Protein AF-A0A6P6DT07-F1 (afdb_monomer_lite)

Organism: Octodon degus (NCBI:txid10160)

pLDDT: mean 79.64, std 16.9, range [30.53, 96.94]

Radius of gyration: 22.25 Å; chains: 1; bounding box: 50×33×69 Å

InterPro domains:
  IPR002020 Citrate synthase [PF00285] (103-187)
  IPR002020 Citrate synthase [PR00143] (135-151)
  IPR002020 Citrate synthase [PR00143] (156-170)
  IPR002020 Citrate synthase [PTHR11739] (105-193)
  IPR016142 Citrate synthase-like, large alpha subdomain [G3DSA:1.10.580.10] (37-105)
  IPR016142 Citrate synthase-like, large alpha subdomain [G3DSA:1.10.580.10] (156-187)
  IPR016143 Citrate synthase-like, small alpha subdomain [G3DSA:1.10.230.10] (106-155)
  IPR036969 Citrate synthase superfamily [SSF48256] (32-107)
  IPR036969 Citrate synthase superfamily [SSF48256] (101-194)

Sequence (203 aa):
MALLTAATRLLGAKNSSCFVLAARHASASSTNLKDVLANLIPKEQARIKTFRQQHGKTVVGQITVDMMYGGMRGMKGLVYETSVLDPDEGIRFRGHSIPECQKLLPNDPMFKLVAQLYKIVPNILLEQGKAKNPWPNVDAHSGVLLQYYGMTEMNYYTVLFGVSRALGVLAQLIWSRALGFPLERPKSMSTDGLMKFVDSKSG

Secondary structure (DSSP, 8-state):
-HHHHHHHHHHHTS--PPPP--------SS--HHHHHHHHHHHHHHHHHHHHHHHTT-------HHHHHTTSTT-------SPPPBTTTB--BTTB-HHHHHHHSTT-HHHHHHHHHHHHHHHHHHHH---S--S--THHHHHHHHHHTT---GGGHHHHHHHHHHHHHHHHHHHHHHTTPPP--PPP--HHHHHHHHHHHH-

Foldseek 3Di:
DVPVLVVLQLVLLPVDDDDDDDDDDDDDDDDDPVRVCVVVLVVVLVVVVVCCVVCVPPDPDDDDPCCVVVVVPPPPDDDADDDDADLPQGDADVNHGLVRVCVVVVPDPLSVVLVVCQPPQLVVCVVVVPDPHRGDHPVSPVQVVCVVVPNPPVVCPVVVVVVVVCVRSVVRSVSCVSNVPHNDDDDDDDPVRVVVVVVVVVD

Structure (mmCIF, N/CA/C/O backbone):
data_AF-A0A6P6DT07-F1
#
_entry.id   AF-A0A6P6DT07-F1
#
loop_
_atom_site.group_PDB
_atom_site.id
_atom_site.type_symbol
_atom_site.label_atom_id
_atom_site.label_alt_id
_atom_site.label_comp_id
_atom_site.label_asym_id
_atom_site.label_entity_id
_atom_site.label_seq_id
_atom_site.pdbx_PDB_ins_code
_atom_site.Cartn_x
_atom_site.Cartn_y
_atom_site.Cartn_z
_atom_site.occupancy
_atom_site.B_iso_or_equiv
_atom_site.auth_seq_id
_atom_site.auth_comp_id
_atom_site.auth_asym_id
_atom_site.auth_atom_id
_atom_site.pdbx_PDB_model_num
ATOM 1 N N . MET A 1 1 ? -2.841 3.053 -0.924 1.00 40.22 1 MET A N 1
ATOM 2 C CA . MET A 1 1 ? -1.780 2.357 -0.157 1.00 40.22 1 MET A CA 1
ATOM 3 C C . MET A 1 1 ? -0.382 2.433 -0.785 1.00 40.22 1 MET A C 1
ATOM 5 O O . MET A 1 1 ? 0.542 2.689 -0.034 1.00 40.22 1 MET A O 1
ATOM 9 N N . ALA A 1 2 ? -0.182 2.280 -2.104 1.00 34.97 2 ALA A N 1
ATOM 10 C CA . ALA A 1 2 ? 1.174 2.235 -2.690 1.00 34.97 2 ALA A CA 1
ATOM 11 C C . ALA A 1 2 ? 1.899 3.597 -2.841 1.00 34.97 2 ALA A C 1
ATOM 13 O O . ALA A 1 2 ? 3.115 3.660 -2.690 1.00 34.97 2 ALA A O 1
ATOM 14 N N . LEU A 1 3 ? 1.177 4.694 -3.110 1.00 36.00 3 LEU A N 1
ATOM 15 C CA . LEU A 1 3 ? 1.780 5.988 -3.483 1.00 36.00 3 LEU A CA 1
ATOM 16 C C . LEU A 1 3 ? 2.585 6.663 -2.358 1.00 36.00 3 LEU A C 1
ATOM 18 O O . LEU A 1 3 ? 3.686 7.147 -2.605 1.00 36.00 3 LEU A O 1
ATOM 22 N N . LEU A 1 4 ? 2.076 6.659 -1.120 1.00 38.97 4 LEU A N 1
ATOM 23 C CA . LEU A 1 4 ? 2.763 7.288 0.017 1.00 38.97 4 LEU A CA 1
ATOM 24 C C . LEU A 1 4 ? 4.041 6.519 0.396 1.00 38.97 4 LEU A C 1
ATOM 26 O O . LEU A 1 4 ? 5.063 7.110 0.725 1.00 38.97 4 LEU A O 1
ATOM 30 N N . THR A 1 5 ? 3.995 5.192 0.278 1.00 46.12 5 THR A N 1
ATOM 31 C CA . THR A 1 5 ? 5.112 4.287 0.561 1.00 46.12 5 THR A CA 1
ATOM 32 C C . THR A 1 5 ? 6.199 4.344 -0.516 1.00 46.12 5 THR A C 1
ATOM 34 O O . THR A 1 5 ? 7.386 4.371 -0.188 1.00 46.12 5 THR A O 1
ATOM 37 N N . ALA A 1 6 ? 5.810 4.424 -1.793 1.00 53.06 6 ALA A N 1
ATOM 38 C CA . ALA A 1 6 ? 6.742 4.642 -2.897 1.00 53.06 6 ALA A CA 1
ATOM 39 C C . ALA A 1 6 ? 7.442 6.008 -2.781 1.00 53.06 6 ALA A C 1
ATOM 41 O O . ALA A 1 6 ? 8.653 6.096 -2.974 1.00 53.06 6 ALA A O 1
ATOM 42 N N . ALA A 1 7 ? 6.717 7.060 -2.380 1.00 52.16 7 ALA A N 1
ATOM 43 C CA . ALA A 1 7 ? 7.286 8.395 -2.198 1.00 52.16 7 ALA A CA 1
ATOM 44 C C . ALA A 1 7 ? 8.395 8.428 -1.131 1.00 52.16 7 ALA A C 1
ATOM 46 O O . ALA A 1 7 ? 9.441 9.038 -1.356 1.00 52.16 7 ALA A O 1
ATOM 47 N N . THR A 1 8 ? 8.230 7.734 0.004 1.00 52.00 8 THR A N 1
ATOM 48 C CA . THR A 1 8 ? 9.270 7.711 1.048 1.00 52.00 8 THR A CA 1
ATOM 49 C C . THR A 1 8 ? 10.521 6.944 0.621 1.00 52.00 8 THR A C 1
ATOM 51 O O . THR A 1 8 ? 11.622 7.313 1.024 1.00 52.00 8 THR A O 1
ATOM 54 N N . ARG A 1 9 ? 10.398 5.924 -0.240 1.00 50.41 9 ARG A N 1
ATOM 55 C CA . ARG A 1 9 ? 11.564 5.264 -0.851 1.00 50.41 9 ARG A CA 1
ATOM 56 C C . ARG A 1 9 ? 12.269 6.150 -1.872 1.00 50.41 9 ARG A C 1
ATOM 58 O O . ARG A 1 9 ? 13.495 6.236 -1.838 1.00 50.41 9 ARG A O 1
ATOM 65 N N . LEU A 1 10 ? 11.509 6.847 -2.718 1.00 52.53 10 LEU A N 1
ATOM 66 C CA . LEU A 1 10 ? 12.063 7.795 -3.689 1.00 52.53 10 LEU A CA 1
ATOM 67 C C . LEU A 1 10 ? 12.872 8.903 -2.993 1.00 52.53 10 LEU A C 1
ATOM 69 O O . LEU A 1 10 ? 13.916 9.326 -3.488 1.00 52.53 10 LEU A O 1
ATOM 73 N N . LEU A 1 11 ? 12.399 9.346 -1.823 1.00 51.34 11 LEU A N 1
ATOM 74 C CA . LEU A 1 11 ? 13.068 10.343 -0.986 1.00 51.34 11 LEU A CA 1
ATOM 75 C C . LEU A 1 11 ? 14.240 9.751 -0.183 1.00 51.34 11 LEU A C 1
ATOM 77 O O . LEU A 1 11 ? 15.295 10.373 -0.121 1.00 51.34 11 LEU A O 1
ATOM 81 N N . GLY A 1 12 ? 14.101 8.540 0.369 1.00 49.91 12 GLY A N 1
ATOM 82 C CA . GLY A 1 12 ? 15.142 7.856 1.153 1.00 49.91 12 GLY A CA 1
ATOM 83 C C . GLY A 1 12 ? 16.297 7.260 0.334 1.00 49.91 12 GLY A C 1
ATOM 84 O O . GLY A 1 12 ? 17.299 6.836 0.908 1.00 49.91 12 GLY A O 1
ATOM 85 N N . ALA A 1 13 ? 16.181 7.218 -0.998 1.00 50.22 13 ALA A N 1
ATOM 86 C CA . ALA A 1 13 ? 17.273 6.850 -1.904 1.00 50.22 13 ALA A CA 1
ATOM 87 C C . ALA A 1 13 ? 18.309 7.978 -2.089 1.00 50.22 13 ALA A C 1
ATOM 89 O O . ALA A 1 13 ? 19.407 7.738 -2.592 1.00 50.22 13 ALA A O 1
ATOM 90 N N . LYS A 1 14 ? 17.981 9.203 -1.662 1.00 47.78 14 LYS A N 1
ATOM 91 C CA . LYS A 1 14 ? 18.948 10.282 -1.445 1.00 47.78 14 LYS A CA 1
ATOM 92 C C . LYS A 1 14 ? 19.370 10.192 0.025 1.00 47.78 14 LYS A C 1
ATOM 94 O O . LYS A 1 14 ? 18.502 10.091 0.881 1.00 47.78 14 LYS A O 1
ATOM 99 N N . ASN A 1 15 ? 20.673 10.171 0.324 1.00 49.56 15 ASN A N 1
ATOM 100 C CA . ASN A 1 15 ? 21.227 10.088 1.689 1.00 49.56 15 ASN A CA 1
ATOM 101 C C . ASN A 1 15 ? 20.806 11.297 2.556 1.00 49.56 15 ASN A C 1
ATOM 103 O O . ASN A 1 15 ? 21.605 12.192 2.820 1.00 49.56 15 ASN A O 1
ATOM 107 N N . SER A 1 16 ? 19.551 11.350 2.990 1.00 45.88 16 SER A N 1
ATOM 108 C CA . SER A 1 16 ? 19.023 12.387 3.871 1.00 45.88 16 SER A CA 1
ATOM 109 C C . SER A 1 16 ? 18.857 11.806 5.271 1.00 45.88 16 SER A C 1
ATOM 111 O O . SER A 1 16 ? 18.123 10.841 5.482 1.00 45.88 16 SER A O 1
ATOM 113 N N . SER A 1 17 ? 19.600 12.373 6.219 1.00 45.09 17 SER A N 1
ATOM 114 C CA . SER A 1 17 ? 19.686 11.921 7.605 1.00 45.09 17 SER A CA 1
ATOM 115 C C . SER A 1 17 ? 18.324 11.962 8.306 1.00 45.09 17 SER A C 1
ATOM 117 O O . SER A 1 17 ? 17.673 13.003 8.360 1.00 45.09 17 SER A O 1
ATOM 119 N N . CYS A 1 18 ? 17.910 10.833 8.884 1.00 43.25 18 CYS A N 1
ATOM 120 C CA . CYS A 1 18 ? 16.789 10.771 9.818 1.00 43.25 18 CYS A CA 1
ATOM 121 C C . CYS A 1 18 ? 17.239 11.387 11.150 1.00 43.25 18 CYS A C 1
ATOM 123 O O . CYS A 1 18 ? 18.172 10.8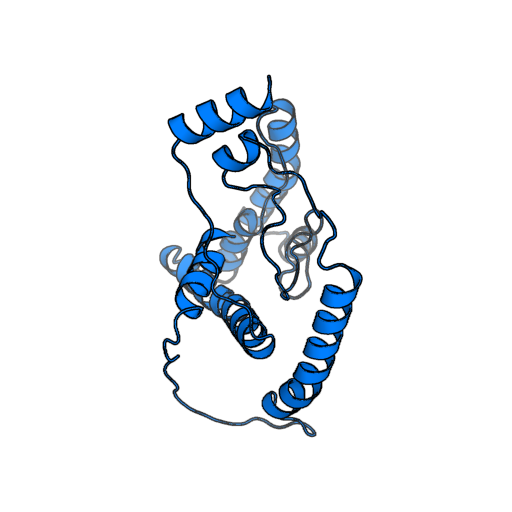79 11.774 1.00 43.25 18 CYS A O 1
ATOM 125 N N . PHE A 1 19 ? 16.608 12.485 11.573 1.00 34.78 19 PHE A N 1
ATOM 126 C CA . PHE A 1 19 ? 16.863 13.104 12.875 1.00 34.78 19 PHE A CA 1
ATOM 127 C C . PHE A 1 19 ? 16.616 12.097 14.011 1.00 34.78 19 PHE A C 1
ATOM 129 O O . PHE A 1 19 ? 15.628 11.362 14.015 1.00 34.78 19 PHE A O 1
ATOM 136 N N . VAL A 1 20 ? 17.556 12.057 14.955 1.00 42.50 20 VAL A N 1
ATOM 137 C CA . VAL A 1 20 ? 17.596 11.184 16.136 1.00 42.50 20 VAL A CA 1
ATOM 138 C C . VAL A 1 20 ? 17.117 11.981 17.347 1.00 42.50 20 VAL A C 1
ATOM 140 O O . VAL A 1 20 ? 17.634 13.074 17.552 1.00 42.50 20 VAL A O 1
ATOM 143 N N . LEU A 1 21 ? 16.237 11.423 18.194 1.00 30.53 21 LEU A N 1
ATOM 144 C CA . LEU A 1 21 ? 16.173 11.799 19.617 1.00 30.53 21 LEU A CA 1
ATOM 145 C C . LEU A 1 21 ? 15.584 10.684 20.534 1.00 30.53 21 LEU A C 1
ATOM 147 O O . LEU A 1 21 ? 14.468 10.234 20.307 1.00 30.53 21 LEU A O 1
ATOM 151 N N . ALA A 1 22 ? 16.3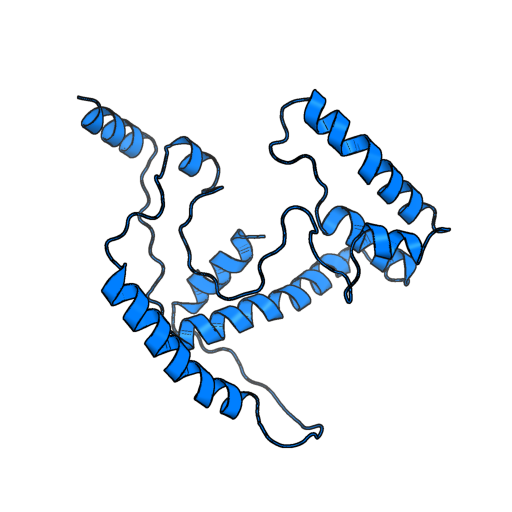91 10.300 21.548 1.00 34.28 22 ALA A N 1
ATOM 152 C CA . ALA A 1 22 ? 16.146 9.814 22.940 1.00 34.28 22 ALA A CA 1
ATOM 153 C C . ALA A 1 22 ? 15.225 8.581 23.242 1.00 34.28 22 ALA A C 1
ATOM 155 O O . ALA A 1 22 ? 14.048 8.600 22.921 1.00 34.28 22 ALA A O 1
ATOM 156 N N . ALA A 1 23 ? 15.734 7.425 23.745 1.00 37.75 23 ALA A N 1
ATOM 157 C CA . ALA A 1 23 ? 15.994 6.968 25.155 1.00 37.75 23 ALA A CA 1
ATOM 158 C C . ALA A 1 23 ? 14.718 6.515 25.939 1.00 37.75 23 ALA A C 1
ATOM 160 O O . ALA A 1 23 ? 13.721 7.203 25.847 1.00 37.75 23 ALA A O 1
ATOM 161 N N . ARG A 1 24 ? 14.604 5.442 26.758 1.00 41.78 24 ARG A N 1
ATOM 162 C CA . ARG A 1 24 ? 15.477 4.384 27.334 1.00 41.78 24 ARG A CA 1
ATOM 163 C C . ARG A 1 24 ? 14.600 3.214 27.903 1.00 41.78 24 ARG A C 1
ATOM 165 O O . ARG A 1 24 ? 13.512 3.473 28.387 1.00 41.78 24 ARG A O 1
ATOM 172 N N . HIS A 1 25 ? 15.143 1.983 27.871 1.00 38.81 25 HIS A N 1
ATOM 173 C CA . HIS A 1 25 ? 14.927 0.727 28.656 1.00 38.81 25 HIS A CA 1
ATOM 174 C C . HIS A 1 25 ? 13.552 0.191 29.143 1.00 38.81 25 HIS A C 1
ATOM 176 O O . HIS A 1 25 ? 12.905 0.791 29.989 1.00 38.81 25 HIS A O 1
ATOM 182 N N . ALA A 1 26 ? 13.288 -1.091 28.814 1.00 38.12 26 ALA A N 1
ATOM 183 C CA . ALA A 1 26 ? 12.714 -2.112 29.712 1.00 38.12 26 ALA A CA 1
ATOM 184 C C . ALA A 1 26 ? 13.195 -3.536 29.310 1.00 38.12 26 ALA A C 1
ATOM 186 O O . ALA A 1 26 ? 13.521 -3.781 28.152 1.00 38.12 26 ALA A O 1
ATOM 187 N N . SER A 1 27 ? 13.311 -4.422 30.301 1.00 42.59 27 SER A N 1
ATOM 188 C CA . SER A 1 27 ? 14.105 -5.665 30.371 1.00 42.59 27 SER A CA 1
ATOM 189 C C . SER A 1 27 ? 13.474 -6.912 29.720 1.00 42.59 27 SER A C 1
ATOM 191 O O . SER A 1 27 ? 12.292 -7.158 29.936 1.00 42.59 27 SER A O 1
ATOM 193 N N . ALA A 1 28 ? 14.276 -7.735 29.020 1.00 40.06 28 ALA A N 1
ATOM 194 C CA . ALA A 1 28 ? 14.172 -9.206 28.954 1.00 40.06 28 ALA A CA 1
ATOM 195 C C . ALA A 1 28 ? 15.434 -9.810 28.283 1.00 40.06 28 ALA A C 1
ATOM 197 O O . ALA A 1 28 ? 16.054 -9.164 27.442 1.00 40.06 28 ALA A O 1
ATOM 198 N N . SER A 1 29 ? 15.808 -11.026 28.704 1.00 52.09 29 SER A N 1
ATOM 199 C CA . SER A 1 29 ? 16.947 -11.873 28.281 1.00 52.09 29 SER A CA 1
ATOM 200 C C . SER A 1 29 ? 17.492 -11.592 26.864 1.00 52.09 29 SER A C 1
ATOM 202 O O . SER A 1 29 ? 16.737 -11.610 25.900 1.00 52.09 29 SER A O 1
ATOM 204 N N . SER A 1 30 ? 18.795 -11.300 26.753 1.00 54.16 30 SER A N 1
ATOM 205 C CA . SER A 1 30 ? 19.501 -10.689 25.604 1.00 54.16 30 SER A CA 1
ATOM 206 C C . SER A 1 30 ? 18.865 -10.836 24.207 1.00 54.16 30 SER A C 1
ATOM 208 O O . SER A 1 30 ? 18.781 -11.931 23.657 1.00 54.16 30 SER A O 1
ATOM 210 N N . THR A 1 31 ? 18.574 -9.709 23.554 1.00 56.00 31 THR A N 1
ATOM 211 C CA . THR A 1 31 ? 19.388 -9.159 22.445 1.00 56.00 31 THR A CA 1
ATOM 212 C C . THR A 1 31 ? 18.811 -7.805 22.033 1.00 56.00 31 THR A C 1
ATOM 214 O O . THR A 1 31 ? 17.611 -7.661 21.806 1.00 56.00 31 THR A O 1
ATOM 217 N N . 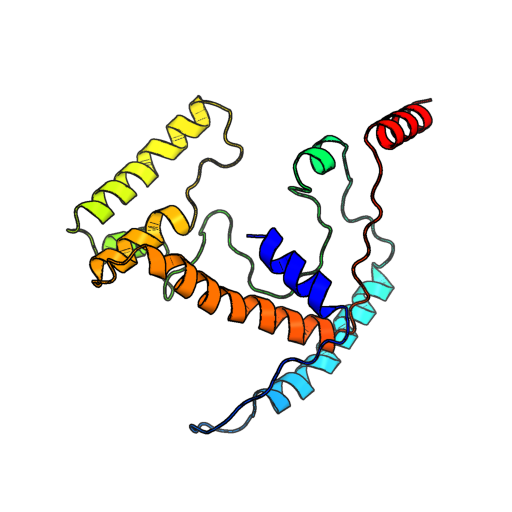ASN A 1 32 ? 19.648 -6.773 21.953 1.00 83.19 32 ASN A N 1
ATOM 218 C CA . ASN A 1 32 ? 19.210 -5.496 21.399 1.00 83.19 32 ASN A CA 1
ATOM 219 C C . ASN A 1 32 ? 18.770 -5.736 19.943 1.00 83.19 32 ASN A C 1
ATOM 221 O O . ASN A 1 32 ? 19.396 -6.522 19.236 1.00 83.19 32 ASN A O 1
ATOM 225 N N . LEU A 1 33 ? 17.729 -5.044 19.466 1.00 82.81 33 LEU A N 1
ATOM 226 C CA . LEU A 1 33 ? 17.303 -5.088 18.060 1.00 82.81 33 LEU A CA 1
ATOM 227 C C . LEU A 1 33 ? 18.486 -4.920 17.089 1.00 82.81 33 LEU A C 1
ATOM 229 O O . LEU A 1 33 ? 18.514 -5.539 16.028 1.00 82.81 33 LEU A O 1
ATOM 233 N N . LYS A 1 34 ? 19.487 -4.119 17.474 1.00 85.31 34 LYS A N 1
ATOM 234 C CA . LYS A 1 34 ? 20.740 -3.965 16.727 1.00 85.31 34 LYS A CA 1
ATOM 235 C C . LYS A 1 34 ? 21.485 -5.286 16.536 1.00 85.31 34 LYS A C 1
ATOM 237 O O . LYS A 1 34 ? 21.902 -5.563 15.419 1.00 85.31 34 LYS A O 1
ATOM 242 N N . ASP A 1 35 ? 21.616 -6.094 17.582 1.00 89.25 35 ASP A N 1
ATOM 243 C CA . ASP A 1 35 ? 22.344 -7.368 17.544 1.00 89.25 35 ASP A CA 1
ATOM 244 C C . ASP A 1 35 ? 21.576 -8.401 16.713 1.00 89.25 35 ASP A C 1
ATOM 246 O O . ASP A 1 35 ? 22.152 -9.117 15.895 1.00 89.25 35 ASP A O 1
ATOM 250 N N . VAL A 1 36 ? 20.247 -8.428 16.862 1.00 89.56 36 VAL A N 1
ATOM 251 C CA . VAL A 1 36 ? 19.367 -9.280 16.050 1.00 89.56 36 VAL A CA 1
ATOM 252 C C . VAL A 1 36 ? 19.521 -8.945 14.567 1.00 89.56 36 VAL A C 1
ATOM 254 O O . VAL A 1 36 ? 19.758 -9.835 13.749 1.00 89.56 36 VAL A O 1
ATOM 257 N N . LEU A 1 37 ? 19.444 -7.660 14.211 1.00 89.31 37 LEU A N 1
ATOM 258 C CA . LEU A 1 37 ? 19.616 -7.213 12.831 1.00 89.31 37 LEU A CA 1
ATOM 259 C C . LEU A 1 37 ? 21.035 -7.483 12.321 1.00 89.31 37 LEU A C 1
ATOM 261 O O . LEU A 1 37 ? 21.180 -7.988 11.212 1.00 89.31 37 LEU A O 1
ATOM 265 N N . ALA A 1 38 ? 22.072 -7.230 13.121 1.00 89.69 38 ALA A N 1
ATOM 266 C CA . ALA A 1 38 ? 23.458 -7.510 12.742 1.00 89.69 38 ALA A CA 1
ATOM 267 C C . ALA A 1 38 ? 23.677 -8.990 12.380 1.00 89.69 38 ALA A C 1
ATOM 269 O O . ALA A 1 38 ? 24.421 -9.288 11.448 1.00 89.69 38 ALA A O 1
ATOM 270 N N . ASN A 1 39 ? 22.976 -9.908 13.051 1.00 92.38 39 ASN A N 1
ATOM 271 C CA . ASN A 1 39 ? 23.034 -11.341 12.759 1.00 92.38 39 ASN A CA 1
ATOM 272 C C . ASN A 1 39 ? 22.200 -11.761 11.535 1.00 92.38 39 ASN A C 1
ATOM 274 O O . ASN A 1 39 ? 22.550 -12.727 10.850 1.00 92.38 39 ASN A O 1
ATOM 278 N N . LEU A 1 40 ? 21.080 -11.083 11.265 1.00 91.56 40 LEU A N 1
ATOM 279 C CA . LEU A 1 40 ? 20.168 -11.422 10.163 1.00 91.56 40 LEU A CA 1
ATOM 280 C C . LEU A 1 40 ? 20.592 -10.810 8.826 1.00 91.56 40 LEU A C 1
ATOM 282 O O . LEU A 1 40 ? 20.477 -11.470 7.793 1.00 91.56 40 LEU A O 1
ATOM 286 N N . ILE A 1 41 ? 21.106 -9.578 8.836 1.00 93.06 41 ILE A N 1
ATOM 287 C CA . ILE A 1 41 ? 21.458 -8.831 7.621 1.00 93.06 41 ILE A CA 1
ATOM 288 C C . ILE A 1 41 ? 22.421 -9.621 6.715 1.00 93.06 41 ILE A C 1
ATOM 290 O O . ILE A 1 41 ? 22.109 -9.748 5.531 1.00 93.06 41 ILE A O 1
ATOM 294 N N . PRO A 1 42 ? 23.529 -10.21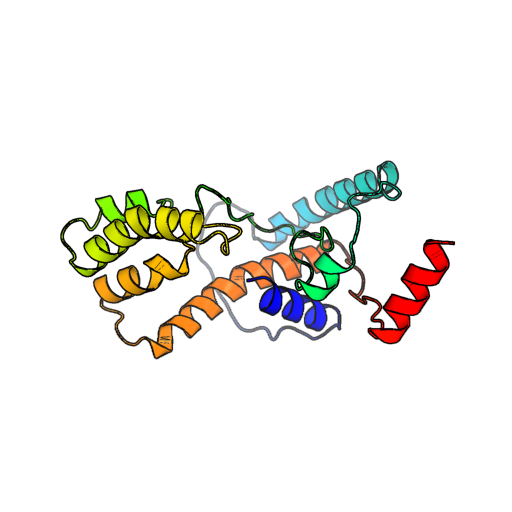6 7.207 1.00 95.00 42 PRO A N 1
ATOM 295 C CA . PRO A 1 42 ? 24.447 -10.965 6.346 1.00 95.00 42 PRO A CA 1
ATOM 296 C C . PRO A 1 42 ? 23.801 -12.204 5.715 1.00 95.00 42 PRO A C 1
ATOM 298 O O . PRO A 1 42 ? 24.052 -12.505 4.547 1.00 95.00 42 PRO A O 1
ATOM 301 N N . LYS A 1 43 ? 22.936 -12.905 6.463 1.00 94.81 43 LYS A N 1
ATOM 302 C CA . LYS A 1 43 ? 22.205 -14.084 5.968 1.00 94.81 43 LYS A CA 1
ATOM 303 C C . LYS A 1 43 ? 21.284 -13.697 4.817 1.00 94.81 43 LYS A C 1
ATOM 305 O O . LYS A 1 43 ? 21.251 -14.364 3.785 1.00 94.81 43 LYS A O 1
ATOM 310 N N . GLU A 1 44 ? 20.588 -12.581 4.983 1.00 93.25 44 GLU A N 1
ATOM 311 C CA . GLU A 1 44 ? 19.629 -12.088 4.007 1.00 93.25 44 GLU A CA 1
ATOM 312 C C . GLU A 1 44 ? 20.312 -11.512 2.758 1.00 93.25 44 GLU A C 1
ATOM 314 O O . GLU A 1 44 ? 19.917 -11.804 1.628 1.00 93.25 44 GLU A O 1
ATOM 319 N N . GLN A 1 45 ? 21.419 -10.786 2.935 1.00 93.69 45 GLN A N 1
ATOM 320 C CA . GLN A 1 45 ? 22.274 -10.353 1.827 1.00 93.69 45 GLN A CA 1
ATOM 321 C C . GLN A 1 45 ? 22.789 -11.544 1.011 1.00 93.69 45 GLN A C 1
ATOM 323 O O . GLN A 1 45 ? 22.764 -11.497 -0.222 1.00 93.69 45 GLN A O 1
ATOM 328 N N . ALA A 1 46 ? 23.234 -12.616 1.675 1.00 95.06 46 ALA A N 1
ATOM 329 C CA . ALA A 1 46 ? 23.677 -13.833 1.003 1.00 95.06 46 ALA A CA 1
ATOM 330 C C . ALA A 1 46 ? 22.527 -14.487 0.223 1.00 95.06 46 ALA A C 1
ATOM 332 O O . ALA A 1 46 ? 22.688 -14.763 -0.966 1.00 95.06 46 ALA A O 1
ATOM 333 N N . ARG A 1 47 ? 21.347 -14.636 0.844 1.00 94.75 47 ARG A N 1
ATOM 334 C CA . ARG A 1 47 ? 20.134 -15.174 0.204 1.00 94.75 47 ARG A CA 1
ATOM 335 C C . ARG A 1 47 ? 19.791 -14.421 -1.082 1.00 94.75 47 ARG A C 1
ATOM 337 O O . ARG A 1 47 ? 19.629 -15.036 -2.137 1.00 94.75 47 ARG A O 1
ATOM 344 N N . ILE A 1 48 ? 19.734 -13.091 -1.017 1.00 93.19 48 ILE A N 1
ATOM 345 C CA . ILE A 1 48 ? 19.394 -12.244 -2.168 1.00 93.19 48 ILE A CA 1
ATOM 346 C C . ILE A 1 48 ? 20.497 -12.275 -3.225 1.00 93.19 48 ILE A C 1
ATOM 348 O O . ILE A 1 48 ? 20.197 -12.309 -4.420 1.00 93.19 48 ILE A O 1
ATOM 352 N N . LYS A 1 49 ? 21.772 -12.297 -2.823 1.00 94.25 49 LYS A N 1
ATOM 353 C CA . LYS A 1 49 ? 22.896 -12.417 -3.759 1.00 94.25 49 LYS A CA 1
ATOM 354 C C . LYS A 1 49 ? 22.812 -13.725 -4.545 1.00 94.25 49 LYS A C 1
ATOM 356 O O . LYS A 1 49 ? 22.886 -13.679 -5.772 1.00 94.25 49 LYS A O 1
ATOM 361 N N . THR A 1 50 ? 22.592 -14.850 -3.869 1.00 96.25 50 THR A N 1
ATOM 362 C CA . THR A 1 50 ? 22.420 -16.163 -4.506 1.00 96.25 50 THR A CA 1
ATOM 363 C C . THR A 1 50 ? 21.205 -16.176 -5.429 1.00 96.25 50 THR A C 1
ATOM 365 O O . THR A 1 50 ? 21.327 -16.562 -6.591 1.00 96.25 50 THR A O 1
ATOM 368 N N . PHE A 1 51 ? 20.060 -15.665 -4.969 1.00 95.62 51 PHE A N 1
ATOM 369 C CA . PHE A 1 51 ? 18.852 -15.583 -5.791 1.00 95.62 51 PHE A CA 1
ATOM 370 C C . PHE A 1 51 ? 19.072 -14.751 -7.063 1.00 95.62 51 PHE A C 1
ATOM 372 O O . PHE A 1 51 ? 18.699 -15.168 -8.159 1.00 95.62 51 PHE A O 1
ATOM 379 N N . ARG A 1 52 ? 19.745 -13.598 -6.956 1.00 94.00 52 ARG A N 1
ATOM 380 C CA . ARG A 1 52 ? 20.079 -12.751 -8.114 1.00 94.00 52 ARG A CA 1
ATOM 381 C C . ARG A 1 52 ? 21.074 -13.415 -9.062 1.00 94.00 52 ARG A C 1
ATOM 383 O O . ARG A 1 52 ? 20.960 -13.215 -10.268 1.00 94.00 52 ARG A O 1
ATOM 390 N N . GLN A 1 53 ? 22.032 -14.182 -8.546 1.00 95.44 53 GLN A N 1
ATOM 391 C CA . GLN A 1 53 ? 22.973 -14.941 -9.375 1.00 95.44 53 GLN A CA 1
ATOM 392 C C . GLN A 1 53 ? 22.262 -16.038 -10.173 1.00 95.44 53 GLN A C 1
ATOM 394 O O . GLN A 1 53 ? 22.540 -16.199 -11.358 1.00 95.44 53 GLN A O 1
ATOM 399 N N . GLN A 1 54 ? 21.320 -16.747 -9.547 1.00 96.94 54 GLN A N 1
ATOM 400 C CA . GLN A 1 54 ? 20.582 -17.846 -10.173 1.00 96.94 54 GLN A CA 1
ATOM 401 C C . GLN A 1 54 ? 19.498 -17.355 -11.141 1.00 96.94 54 GLN A C 1
ATOM 403 O O . GLN A 1 54 ? 19.347 -17.898 -12.232 1.00 96.94 54 GLN A O 1
ATOM 408 N N . HIS A 1 55 ? 18.756 -16.311 -10.764 1.00 96.31 55 HIS A N 1
ATOM 409 C CA . HIS A 1 55 ? 17.515 -15.929 -11.444 1.00 96.31 55 HIS A CA 1
ATOM 410 C C . HIS A 1 55 ? 17.506 -14.505 -12.001 1.00 96.31 55 HIS A C 1
ATOM 412 O O . HIS A 1 55 ? 16.485 -14.086 -12.542 1.00 96.31 55 HIS A O 1
ATOM 418 N N . GLY A 1 56 ? 18.610 -13.755 -11.937 1.00 91.69 56 GLY A N 1
ATOM 419 C CA . GLY A 1 56 ? 18.640 -12.329 -12.296 1.00 91.69 56 GLY A CA 1
ATOM 420 C C . GLY A 1 56 ? 18.254 -11.985 -13.741 1.00 91.69 56 GLY A C 1
ATOM 421 O O . GLY A 1 56 ? 17.946 -10.830 -14.016 1.00 91.69 56 GLY A O 1
ATOM 422 N N . LYS A 1 57 ? 18.248 -12.962 -14.657 1.00 94.56 57 LYS A N 1
ATOM 423 C CA . LYS A 1 57 ? 17.802 -12.798 -16.056 1.00 94.56 57 LYS A CA 1
ATOM 424 C C . LYS A 1 57 ? 16.363 -13.278 -16.306 1.00 94.56 57 LYS A C 1
ATOM 426 O O . LYS A 1 57 ? 15.891 -13.210 -17.436 1.00 94.56 57 LYS A O 1
ATOM 431 N N . THR A 1 58 ? 15.677 -13.785 -15.284 1.00 95.44 58 THR A N 1
ATOM 432 C CA . THR A 1 58 ? 14.327 -14.351 -15.415 1.00 95.44 58 THR A CA 1
ATOM 433 C C . THR A 1 58 ? 13.302 -13.239 -15.617 1.00 95.44 58 THR A C 1
ATOM 435 O O . THR A 1 58 ? 13.251 -12.284 -14.843 1.00 95.44 58 THR A O 1
ATOM 438 N N . VAL A 1 59 ? 12.450 -13.376 -16.632 1.00 93.38 59 VAL A N 1
ATOM 439 C CA . VAL A 1 59 ? 11.332 -12.454 -16.873 1.00 93.38 59 VAL A CA 1
ATOM 440 C C . VAL A 1 59 ? 10.194 -12.784 -15.905 1.00 93.38 59 VAL A C 1
ATOM 442 O O . VAL A 1 59 ? 9.668 -13.891 -15.919 1.00 93.38 59 VAL A O 1
ATOM 445 N N . VAL A 1 60 ? 9.811 -11.823 -15.058 1.00 90.19 60 VAL A N 1
ATOM 446 C CA . VAL A 1 60 ? 8.812 -12.018 -13.981 1.00 90.19 60 VAL A CA 1
ATOM 447 C C . VAL A 1 60 ? 7.409 -11.485 -14.309 1.00 90.19 60 VAL A C 1
ATOM 449 O O . VAL A 1 60 ? 6.480 -11.662 -13.516 1.00 90.19 60 VAL A O 1
ATOM 452 N N . GLY A 1 61 ? 7.237 -10.835 -15.462 1.00 88.44 61 GLY A N 1
ATOM 453 C CA . GLY A 1 61 ? 5.952 -10.315 -15.927 1.00 88.44 61 GLY A CA 1
ATOM 454 C C . GLY A 1 61 ? 6.061 -9.535 -17.237 1.00 88.44 61 GLY A C 1
ATOM 455 O O . GLY A 1 61 ? 7.152 -9.140 -17.645 1.00 88.44 61 GLY A O 1
ATOM 456 N N . GLN A 1 62 ? 4.918 -9.317 -17.884 1.00 89.38 62 GLN A N 1
ATOM 457 C CA . GLN A 1 62 ? 4.780 -8.456 -19.062 1.00 89.38 62 GLN A CA 1
ATOM 458 C C . GLN A 1 62 ? 4.127 -7.128 -18.662 1.00 89.38 62 GLN A C 1
ATOM 460 O O . GLN A 1 62 ? 3.323 -7.087 -17.731 1.00 89.38 62 GLN A O 1
ATOM 465 N N . ILE A 1 63 ? 4.478 -6.046 -19.360 1.00 90.25 63 ILE A N 1
ATOM 466 C CA . ILE A 1 63 ? 3.916 -4.708 -19.143 1.00 90.25 63 ILE A CA 1
ATOM 467 C C . ILE A 1 63 ? 3.081 -4.339 -20.367 1.00 90.25 63 ILE A C 1
ATOM 469 O O . ILE A 1 63 ? 3.611 -4.304 -21.477 1.00 90.25 63 ILE A O 1
ATOM 473 N N . THR A 1 64 ? 1.794 -4.056 -20.165 1.00 91.56 64 THR A N 1
ATOM 474 C CA . THR A 1 64 ? 0.880 -3.601 -21.224 1.00 91.56 64 THR A CA 1
ATOM 475 C C . THR A 1 64 ? 0.619 -2.096 -21.129 1.00 91.56 64 THR A C 1
ATOM 477 O O . THR A 1 64 ? 0.808 -1.483 -20.075 1.00 91.56 64 THR A O 1
ATOM 480 N N . VAL A 1 65 ? 0.142 -1.495 -22.225 1.00 91.06 65 VAL A N 1
ATOM 481 C CA . VAL A 1 65 ? -0.253 -0.074 -22.271 1.00 91.06 65 VAL A CA 1
ATOM 482 C C . VAL A 1 65 ? -1.365 0.229 -21.258 1.00 91.06 65 VAL A C 1
ATOM 484 O O . VAL A 1 65 ? -1.295 1.231 -20.548 1.00 91.06 65 VAL A O 1
ATOM 487 N N . ASP A 1 66 ? -2.339 -0.676 -21.109 1.00 91.38 66 ASP A N 1
ATOM 488 C CA . ASP A 1 66 ? -3.423 -0.534 -20.126 1.00 91.38 66 ASP A CA 1
ATOM 489 C C . ASP A 1 66 ? -2.897 -0.509 -18.684 1.00 91.38 66 ASP A C 1
ATOM 491 O O . ASP A 1 66 ? -3.339 0.300 -17.874 1.00 91.38 66 ASP A O 1
ATOM 495 N N . MET A 1 67 ? -1.875 -1.312 -18.357 1.00 89.75 67 MET A N 1
ATOM 496 C CA . MET A 1 67 ? -1.251 -1.264 -17.029 1.00 89.75 67 MET A CA 1
ATOM 497 C C . MET A 1 67 ? -0.568 0.082 -16.760 1.00 89.75 67 MET A C 1
ATOM 499 O O . MET A 1 67 ? -0.577 0.545 -15.619 1.00 89.75 67 MET A O 1
ATOM 503 N N . MET A 1 68 ? 0.011 0.724 -17.780 1.00 89.19 68 MET A N 1
ATOM 504 C CA . MET A 1 68 ? 0.650 2.037 -17.635 1.00 89.19 68 MET A CA 1
ATOM 505 C C . MET A 1 68 ? -0.385 3.132 -17.351 1.00 89.19 68 MET A C 1
ATOM 507 O O . MET A 1 68 ? -0.225 3.877 -16.383 1.00 89.19 68 MET A O 1
ATOM 511 N N . TYR A 1 69 ? -1.474 3.187 -18.125 1.00 91.38 69 TYR A N 1
ATOM 512 C CA . TYR A 1 69 ? -2.563 4.148 -17.896 1.00 91.38 69 TYR A CA 1
ATOM 513 C C . TYR A 1 69 ? -3.418 3.811 -16.663 1.00 91.38 69 TYR A C 1
ATOM 515 O O . TYR A 1 69 ? -3.939 4.708 -16.005 1.00 91.38 69 TYR A O 1
ATOM 523 N N . GLY A 1 70 ? -3.490 2.537 -16.278 1.00 87.44 70 GLY A N 1
ATOM 524 C CA . GLY A 1 70 ? -4.170 2.045 -15.079 1.00 87.44 70 GLY A CA 1
ATOM 525 C C . GLY A 1 70 ? -3.403 2.265 -13.769 1.00 87.44 70 GLY A C 1
ATOM 526 O O . GLY A 1 70 ? -3.769 1.680 -12.745 1.00 87.44 70 GLY A O 1
ATOM 527 N N . GLY A 1 71 ? -2.329 3.064 -13.782 1.00 85.44 71 GLY A N 1
ATOM 528 C CA . GLY A 1 71 ? -1.547 3.404 -12.590 1.00 85.44 71 GLY A CA 1
ATOM 529 C C . GLY A 1 71 ? -0.637 2.277 -12.099 1.00 85.44 71 GLY A C 1
ATOM 530 O O . GLY A 1 71 ? -0.465 2.112 -10.892 1.00 85.44 71 GLY A O 1
ATOM 531 N N . MET A 1 72 ? -0.079 1.479 -13.017 1.00 87.88 72 MET A N 1
ATOM 532 C CA . MET A 1 72 ? 0.819 0.345 -12.736 1.00 87.88 72 MET A CA 1
ATOM 533 C C . MET A 1 72 ? 0.177 -0.762 -11.882 1.00 87.88 72 MET A C 1
ATOM 535 O O . MET A 1 72 ? 0.862 -1.551 -11.228 1.00 87.88 72 MET A O 1
ATOM 539 N N . ARG A 1 73 ? -1.157 -0.855 -11.877 1.00 79.00 73 ARG A N 1
ATOM 540 C CA . ARG A 1 73 ? -1.881 -1.898 -11.140 1.00 79.00 73 ARG A CA 1
ATOM 541 C C . ARG A 1 73 ? -1.537 -3.283 -11.694 1.00 79.00 73 ARG A C 1
ATOM 543 O O . ARG A 1 73 ? -1.603 -3.504 -12.896 1.00 79.00 73 ARG A O 1
ATOM 550 N N . GLY A 1 74 ? -1.185 -4.216 -10.808 1.00 77.31 74 GLY A N 1
ATOM 551 C CA . GLY A 1 74 ? -0.798 -5.585 -11.179 1.00 77.31 74 GLY A CA 1
ATOM 552 C C . GLY A 1 74 ? 0.633 -5.728 -11.717 1.00 77.31 74 GLY A C 1
ATOM 553 O O . GLY A 1 74 ? 1.102 -6.851 -11.895 1.00 77.31 74 GLY A O 1
ATOM 554 N N . MET A 1 75 ? 1.360 -4.623 -11.921 1.00 87.00 75 MET A N 1
ATOM 555 C CA . MET A 1 75 ? 2.762 -4.649 -12.336 1.00 87.00 75 MET A CA 1
ATOM 556 C C . MET A 1 75 ? 3.663 -5.067 -11.167 1.00 87.00 75 MET A C 1
ATOM 558 O O . MET A 1 75 ? 3.744 -4.382 -10.146 1.00 87.00 75 MET A O 1
ATOM 562 N N . LYS A 1 76 ? 4.418 -6.157 -11.340 1.00 85.69 76 LYS A N 1
ATOM 563 C CA . LYS A 1 76 ? 5.498 -6.546 -10.420 1.00 85.69 76 LYS A CA 1
ATOM 564 C C . LYS A 1 76 ? 6.739 -5.692 -10.699 1.00 85.69 76 LYS A C 1
ATOM 566 O O . LYS A 1 76 ? 7.595 -6.084 -11.484 1.00 85.69 76 LYS A O 1
ATOM 571 N N . GLY A 1 77 ? 6.793 -4.500 -10.103 1.00 83.38 77 GLY A N 1
ATOM 572 C CA . GLY A 1 77 ? 7.859 -3.517 -10.357 1.00 83.38 77 GLY A CA 1
ATOM 573 C C . GLY A 1 77 ? 8.806 -3.242 -9.185 1.00 83.38 77 GLY A C 1
ATOM 574 O O . GLY A 1 77 ? 9.855 -2.639 -9.390 1.00 83.38 77 GLY A O 1
ATOM 575 N N . LEU A 1 78 ? 8.455 -3.658 -7.963 1.00 83.00 78 LEU A N 1
ATOM 576 C CA . LEU A 1 78 ? 9.190 -3.320 -6.740 1.00 83.00 78 LEU A CA 1
ATOM 577 C C . LEU A 1 78 ? 9.291 -4.528 -5.805 1.00 83.00 78 LEU A C 1
ATOM 579 O O . LEU A 1 78 ? 8.323 -5.263 -5.626 1.00 83.00 78 LEU A O 1
ATOM 583 N N . VAL A 1 79 ? 10.458 -4.696 -5.180 1.00 85.06 79 VAL A N 1
ATOM 584 C CA . VAL A 1 79 ? 10.689 -5.692 -4.122 1.00 85.06 79 VAL A CA 1
ATOM 585 C C . VAL A 1 79 ? 10.342 -5.077 -2.769 1.00 85.06 7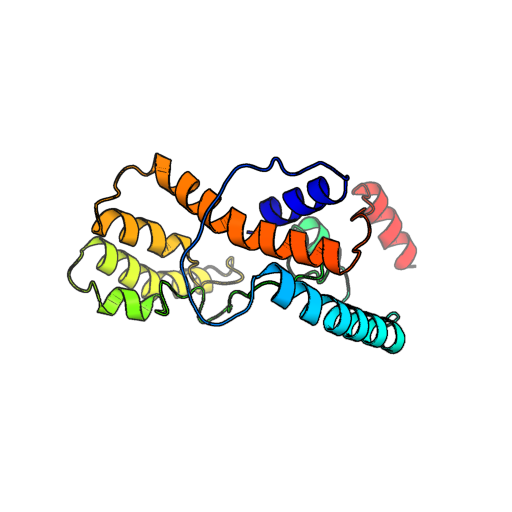9 VAL A C 1
ATOM 587 O O . VAL A 1 79 ? 10.797 -3.967 -2.463 1.00 85.06 79 VAL A O 1
ATOM 590 N N . TYR A 1 80 ? 9.554 -5.791 -1.966 1.00 78.44 80 TYR A N 1
ATOM 591 C CA . TYR A 1 80 ? 9.061 -5.340 -0.668 1.00 78.44 80 TYR A CA 1
ATOM 592 C C . TYR A 1 80 ? 9.135 -6.486 0.348 1.00 78.44 80 TYR A C 1
ATOM 594 O O . TYR A 1 80 ? 8.662 -7.580 0.064 1.00 78.44 80 TYR A O 1
ATOM 602 N N . GLU A 1 81 ? 9.730 -6.219 1.510 1.00 77.19 81 GLU A N 1
ATOM 603 C CA . GLU A 1 81 ? 10.038 -7.219 2.551 1.00 77.19 81 GLU A CA 1
ATOM 604 C C . GLU A 1 81 ? 9.097 -7.100 3.765 1.00 77.19 81 GLU A C 1
ATOM 606 O O . GLU A 1 81 ? 9.352 -7.663 4.827 1.00 77.19 81 GLU A O 1
ATOM 611 N N . THR A 1 82 ? 8.023 -6.310 3.661 1.00 72.75 82 THR A N 1
ATOM 612 C CA . THR A 1 82 ? 7.043 -6.183 4.749 1.00 72.75 82 THR A CA 1
ATOM 613 C C . THR A 1 82 ? 5.925 -7.207 4.626 1.00 72.75 82 THR A C 1
ATOM 615 O O . THR A 1 82 ? 5.779 -7.881 3.610 1.00 72.75 82 THR A O 1
ATOM 618 N N . SER A 1 83 ? 5.071 -7.254 5.650 1.00 67.25 83 SER A N 1
ATOM 619 C CA . SER A 1 83 ? 3.839 -8.033 5.621 1.00 67.25 83 SER A CA 1
ATOM 620 C C . SER A 1 83 ? 3.006 -7.740 4.371 1.00 67.25 83 SER A C 1
ATOM 622 O O . SER A 1 83 ? 2.825 -6.586 3.966 1.00 67.25 83 SER A O 1
ATOM 624 N N . VAL A 1 84 ? 2.508 -8.819 3.773 1.00 64.94 84 VAL A N 1
ATOM 625 C CA . VAL A 1 84 ? 1.521 -8.793 2.697 1.00 64.94 84 VAL A CA 1
ATOM 626 C C . VAL A 1 84 ? 0.143 -8.680 3.338 1.00 64.94 84 VAL A C 1
ATOM 628 O O . VAL A 1 84 ? -0.130 -9.310 4.358 1.00 64.94 84 VAL A O 1
ATOM 631 N N . LEU A 1 85 ? -0.708 -7.838 2.759 1.00 64.44 85 LEU A N 1
ATOM 632 C CA . LEU A 1 85 ? -2.122 -7.810 3.098 1.00 64.44 85 LEU A CA 1
ATOM 633 C C . LEU A 1 85 ? -2.808 -8.926 2.313 1.00 64.44 85 LEU A C 1
ATOM 635 O O . LEU A 1 85 ? -2.741 -8.911 1.082 1.00 64.44 85 LEU A O 1
ATOM 639 N N . ASP A 1 86 ? -3.430 -9.872 3.012 1.00 68.06 86 ASP A N 1
ATOM 640 C CA . ASP A 1 86 ? -4.169 -10.948 2.360 1.00 68.06 86 ASP A CA 1
ATOM 641 C C . ASP A 1 86 ? -5.381 -10.367 1.599 1.00 68.06 86 ASP A C 1
ATOM 643 O O . ASP A 1 86 ? -6.104 -9.540 2.167 1.00 68.06 86 ASP A O 1
ATOM 647 N N . PRO A 1 87 ? -5.589 -10.716 0.316 1.00 60.78 87 PRO A N 1
ATOM 648 C CA . PRO A 1 87 ? -6.707 -10.195 -0.469 1.00 60.78 87 PRO A CA 1
ATOM 649 C C . PRO A 1 87 ? -8.092 -10.606 0.046 1.00 60.78 87 PRO A C 1
ATOM 651 O O . PRO A 1 87 ? -9.037 -9.841 -0.156 1.00 60.78 87 PRO A O 1
ATOM 654 N N . ASP A 1 88 ? -8.200 -11.772 0.687 1.00 60.88 88 ASP A N 1
ATOM 655 C CA . ASP A 1 88 ? -9.462 -12.398 1.088 1.00 60.88 88 ASP A CA 1
ATOM 656 C C . ASP A 1 88 ? -9.720 -12.218 2.593 1.00 60.88 88 ASP A C 1
ATOM 658 O O . ASP A 1 88 ? -10.819 -11.844 3.009 1.00 60.88 88 ASP A O 1
ATOM 662 N N . GLU A 1 89 ? -8.695 -12.415 3.426 1.00 59.81 89 GLU A N 1
ATOM 663 C CA . GLU A 1 89 ? -8.784 -12.241 4.882 1.00 59.81 89 GLU A CA 1
ATOM 664 C C . GLU A 1 89 ? -8.570 -10.786 5.332 1.00 59.81 89 GLU A C 1
ATOM 666 O O . GLU A 1 89 ? -8.971 -10.398 6.436 1.00 59.81 89 GLU A O 1
ATOM 671 N N . GLY A 1 90 ? -7.953 -9.958 4.485 1.00 64.38 90 GLY A N 1
ATOM 672 C CA . GLY A 1 90 ? -7.698 -8.551 4.769 1.00 64.38 90 GLY A CA 1
ATOM 673 C C . GLY A 1 90 ? -6.715 -8.326 5.924 1.00 64.38 90 GLY A C 1
ATOM 674 O O . GLY A 1 90 ? -5.782 -9.093 6.163 1.00 64.38 90 GLY A O 1
ATOM 675 N N . ILE A 1 91 ? -6.877 -7.200 6.628 1.00 67.75 91 ILE A N 1
ATOM 676 C CA . ILE A 1 91 ? -6.033 -6.850 7.778 1.00 67.75 91 ILE A CA 1
ATOM 677 C C . ILE A 1 91 ? -6.665 -7.382 9.061 1.00 67.75 91 ILE A C 1
ATOM 679 O O . ILE A 1 91 ? -7.870 -7.261 9.275 1.00 67.75 91 ILE A O 1
ATOM 683 N N . ARG A 1 92 ? -5.829 -7.916 9.952 1.00 71.38 92 ARG A N 1
ATOM 684 C CA . ARG A 1 92 ? -6.251 -8.344 11.287 1.00 71.38 92 ARG A CA 1
ATOM 685 C C . ARG A 1 92 ? -6.124 -7.188 12.283 1.00 71.38 92 ARG A C 1
ATOM 687 O O . ARG A 1 92 ? -5.041 -6.630 12.463 1.00 71.38 92 ARG A O 1
ATOM 694 N N . PHE A 1 93 ? -7.205 -6.851 12.977 1.00 67.31 93 PHE A N 1
ATOM 695 C CA . PHE A 1 93 ? -7.241 -5.888 14.075 1.00 67.31 93 PHE A CA 1
ATOM 696 C C . PHE A 1 93 ? -6.961 -6.606 15.395 1.00 67.31 93 PHE A C 1
ATOM 698 O O . PHE A 1 93 ? -7.802 -7.341 15.904 1.00 67.31 93 PHE A O 1
ATOM 705 N N . ARG A 1 94 ? -5.756 -6.419 15.951 1.00 72.12 94 ARG A N 1
ATOM 706 C CA . ARG A 1 94 ? -5.302 -7.133 17.164 1.00 72.12 94 ARG A CA 1
ATOM 707 C C . ARG A 1 94 ? -5.454 -8.664 17.056 1.00 72.12 94 ARG A C 1
ATOM 709 O O . ARG A 1 94 ? -5.783 -9.325 18.029 1.00 72.12 94 ARG A O 1
ATOM 716 N N . GLY A 1 95 ? -5.220 -9.216 15.863 1.00 76.69 95 GLY A N 1
ATOM 717 C CA . GLY A 1 95 ? -5.357 -10.652 15.579 1.00 76.69 95 GLY A CA 1
ATOM 718 C C . GLY A 1 95 ? -6.728 -11.077 15.039 1.00 76.69 95 GLY A C 1
ATOM 719 O O . GLY A 1 95 ? -6.822 -12.156 14.459 1.00 76.69 95 GLY A O 1
ATOM 720 N N . HIS A 1 96 ? -7.746 -10.216 15.124 1.00 77.62 96 HIS A N 1
ATOM 721 C CA . HIS A 1 96 ? -9.108 -10.508 14.674 1.00 77.62 96 HIS A CA 1
ATOM 722 C C . HIS A 1 96 ? -9.383 -10.000 13.256 1.00 77.62 96 HIS A C 1
ATOM 724 O O . HIS A 1 96 ? -9.042 -8.872 12.905 1.00 77.62 96 HIS A O 1
ATOM 730 N N . SER A 1 97 ? -10.030 -10.819 12.440 1.00 76.38 97 SER A N 1
ATOM 731 C CA . SER A 1 97 ? -10.640 -10.422 11.169 1.00 76.38 97 SER A CA 1
ATOM 732 C C . SER A 1 97 ? -11.849 -9.499 11.390 1.00 76.38 97 SER A C 1
ATOM 734 O O . SER A 1 97 ? -12.403 -9.423 12.489 1.00 76.38 97 SER A O 1
ATOM 736 N N . ILE A 1 98 ? -12.304 -8.816 10.334 1.00 74.38 98 ILE A N 1
ATOM 737 C CA . ILE A 1 98 ? -13.496 -7.950 10.399 1.00 74.38 98 ILE A CA 1
ATOM 738 C C . ILE A 1 98 ? -14.733 -8.706 10.937 1.00 74.38 98 ILE A C 1
ATOM 740 O O . ILE A 1 98 ? -15.376 -8.189 11.855 1.00 74.38 98 ILE A O 1
ATOM 744 N N . PRO A 1 99 ? -15.066 -9.929 10.466 1.00 76.06 99 PRO A N 1
ATOM 745 C CA . PRO A 1 99 ? -16.185 -10.690 11.025 1.00 76.06 99 PRO A CA 1
ATOM 746 C C . PRO A 1 99 ? -16.024 -11.027 12.514 1.00 76.06 99 PRO A C 1
ATOM 748 O O . PRO A 1 99 ? -17.010 -11.094 13.244 1.00 76.06 99 PRO A O 1
ATOM 751 N N . GLU A 1 100 ? -14.797 -11.236 12.993 1.00 82.75 100 GLU A N 1
ATOM 752 C CA . GLU A 1 100 ? -14.530 -11.492 14.413 1.00 82.75 100 GLU A CA 1
ATOM 753 C C . GLU A 1 100 ? -14.687 -10.222 15.257 1.00 82.75 100 GLU A C 1
ATOM 755 O O . GLU A 1 100 ? -15.292 -10.282 16.326 1.00 82.75 100 GLU A O 1
ATOM 760 N N . CYS A 1 101 ? -14.251 -9.061 14.756 1.00 78.50 101 CYS A N 1
ATOM 761 C CA . CYS A 1 101 ? -14.510 -7.771 15.403 1.00 78.50 101 CYS A CA 1
ATOM 762 C C . CYS A 1 101 ? -16.014 -7.495 15.549 1.00 78.50 101 CYS A C 1
ATOM 764 O O . CYS A 1 101 ? -16.458 -7.034 16.600 1.00 78.50 101 CYS A O 1
ATOM 766 N N . GLN A 1 102 ? -16.813 -7.837 14.535 1.00 75.56 102 GLN A N 1
ATOM 767 C CA . GLN A 1 102 ? -18.273 -7.689 14.582 1.00 75.56 102 GLN A CA 1
ATOM 768 C C . GLN A 1 102 ? -18.925 -8.558 15.666 1.00 75.56 102 GLN A C 1
ATOM 770 O O . GLN A 1 102 ? -19.898 -8.131 16.286 1.00 75.56 102 GLN A O 1
ATOM 775 N N . LYS A 1 103 ? -18.387 -9.755 15.940 1.00 81.88 103 LYS A N 1
ATOM 776 C CA . LYS A 1 103 ? -18.889 -10.628 17.018 1.00 81.88 103 LYS A CA 1
ATOM 777 C C . LYS A 1 103 ? -18.629 -10.057 18.411 1.00 81.88 103 LYS A C 1
ATOM 779 O O . LYS A 1 103 ? -19.403 -10.336 19.320 1.00 81.88 103 LYS A O 1
ATOM 784 N N . LEU A 1 104 ? -17.561 -9.276 18.580 1.00 82.44 104 LEU A N 1
ATOM 785 C CA . LEU A 1 104 ? -17.218 -8.643 19.857 1.00 82.44 104 LEU A CA 1
ATOM 786 C C . LEU A 1 104 ? -18.104 -7.428 20.164 1.00 82.44 104 LEU A C 1
ATOM 788 O O . LEU A 1 104 ? -18.285 -7.091 21.331 1.00 82.44 104 LEU A O 1
ATOM 792 N N . LEU A 1 105 ? -18.671 -6.792 19.132 1.00 80.31 105 LEU A N 1
ATOM 793 C CA . LEU A 1 105 ? -19.451 -5.554 19.234 1.00 80.31 105 LEU A CA 1
ATOM 794 C C . LEU A 1 105 ? -20.843 -5.684 18.571 1.00 80.31 105 LEU A C 1
ATOM 796 O O . LEU A 1 105 ? -21.207 -4.868 17.723 1.00 80.31 105 LEU A O 1
ATOM 800 N N . PRO A 1 106 ? -21.660 -6.696 18.934 1.00 75.19 106 PRO A N 1
ATOM 801 C CA . PRO A 1 106 ? -22.853 -7.064 18.166 1.00 75.19 106 PRO A CA 1
ATOM 802 C C . PRO A 1 106 ? -24.026 -6.089 18.327 1.00 75.19 106 PRO A C 1
ATOM 804 O O . PRO A 1 106 ? -24.953 -6.113 17.519 1.00 75.19 106 PRO A O 1
ATOM 807 N N . ASN A 1 107 ? -24.023 -5.257 19.373 1.00 85.31 107 ASN A N 1
ATOM 808 C CA . ASN A 1 107 ? -25.153 -4.391 19.721 1.00 85.31 107 ASN A CA 1
ATOM 809 C C . ASN A 1 107 ? -25.029 -2.960 19.195 1.00 85.31 107 ASN A C 1
ATOM 811 O O . ASN A 1 107 ? -26.034 -2.250 19.192 1.00 85.31 107 ASN A O 1
ATOM 815 N N . ASP A 1 108 ? -23.855 -2.552 18.714 1.00 87.06 108 ASP A N 1
ATOM 816 C CA . ASP A 1 108 ? -23.659 -1.198 18.209 1.00 87.06 108 ASP A CA 1
ATOM 817 C C . ASP A 1 108 ? -24.376 -0.993 16.850 1.00 87.06 108 ASP A C 1
ATOM 819 O O . ASP A 1 108 ? -24.189 -1.792 15.922 1.00 87.06 108 ASP A O 1
ATOM 823 N N . PRO A 1 109 ? -25.215 0.053 16.699 1.00 90.12 109 PRO A N 1
ATOM 824 C CA . PRO A 1 109 ? -25.957 0.301 15.463 1.00 90.12 109 PRO A CA 1
ATOM 825 C C . PRO A 1 109 ? -25.071 0.534 14.233 1.00 90.12 109 PRO A C 1
ATOM 827 O O . PRO A 1 109 ? -25.421 0.088 13.137 1.00 90.12 109 PRO A O 1
ATOM 830 N N . MET A 1 110 ? -23.923 1.199 14.389 1.00 87.94 110 MET A N 1
ATOM 831 C CA . MET A 1 110 ? -22.996 1.454 13.285 1.00 87.94 110 MET A CA 1
ATOM 832 C C . MET A 1 110 ? -22.250 0.181 12.883 1.00 87.94 110 MET A C 1
ATOM 834 O O . MET A 1 110 ? -22.088 -0.078 11.689 1.00 87.94 110 MET A O 1
ATOM 838 N N . PHE A 1 111 ? -21.881 -0.678 13.835 1.00 86.31 111 PHE A N 1
ATOM 839 C CA . PHE A 1 111 ? -21.331 -2.003 13.522 1.00 86.31 111 PHE A CA 1
ATOM 840 C C . PHE A 1 111 ? -22.323 -2.875 12.754 1.00 86.31 111 PHE A C 1
ATOM 842 O O . PHE A 1 111 ? -21.935 -3.529 11.782 1.00 86.31 111 PHE A O 1
ATOM 849 N N . LYS A 1 112 ? -23.604 -2.860 13.145 1.00 88.25 112 LYS A N 1
ATOM 850 C CA . LYS A 1 112 ? -24.668 -3.571 12.419 1.00 88.25 112 LYS A CA 1
ATOM 851 C C . LYS A 1 112 ? -24.805 -3.061 10.988 1.00 88.25 112 LYS A C 1
ATOM 853 O O . LYS A 1 112 ? -24.899 -3.877 10.072 1.00 88.25 112 LYS A O 1
ATOM 858 N N . LEU A 1 113 ? -24.754 -1.743 10.791 1.00 89.75 113 LEU A N 1
ATOM 859 C CA . LEU A 1 113 ? -24.799 -1.140 9.461 1.00 89.75 113 LEU A CA 1
ATOM 860 C C . LEU A 1 113 ? -23.604 -1.580 8.603 1.00 89.75 113 LEU A C 1
ATOM 862 O O . LEU A 1 113 ? -23.795 -2.038 7.479 1.00 89.75 113 LEU A O 1
ATOM 866 N N . VAL A 1 114 ? -22.380 -1.526 9.138 1.00 87.50 114 VAL A N 1
ATOM 867 C CA . VAL A 1 114 ? -21.186 -1.998 8.412 1.00 87.50 114 VAL A CA 1
ATOM 868 C C . VAL A 1 114 ? -21.295 -3.489 8.071 1.00 87.50 114 VAL A C 1
ATOM 870 O O . VAL A 1 114 ? -20.953 -3.892 6.960 1.00 87.50 114 VAL A O 1
ATOM 873 N N . ALA A 1 115 ? -21.820 -4.316 8.978 1.00 84.94 115 ALA A N 1
ATOM 874 C CA . ALA A 1 115 ? -22.042 -5.740 8.726 1.00 84.94 115 ALA A CA 1
ATOM 875 C C . ALA A 1 115 ? -23.099 -6.001 7.638 1.00 84.94 115 ALA A C 1
ATOM 877 O O . ALA A 1 115 ? -22.947 -6.927 6.839 1.00 84.94 115 ALA A O 1
ATOM 878 N N . GLN A 1 116 ? -24.157 -5.189 7.576 1.00 88.88 116 GLN A N 1
ATOM 879 C CA . GLN A 1 116 ? -25.148 -5.249 6.499 1.00 88.88 116 GLN A CA 1
ATOM 880 C C . GLN A 1 116 ? -24.530 -4.853 5.156 1.00 88.88 116 GLN A C 1
ATOM 882 O O . GLN A 1 116 ? -24.691 -5.579 4.175 1.00 88.88 116 GLN A O 1
ATOM 887 N N . LEU A 1 117 ? -23.762 -3.760 5.120 1.00 89.00 117 LEU A N 1
ATOM 888 C CA . LEU A 1 117 ? -23.063 -3.317 3.912 1.00 89.00 117 LEU A CA 1
ATOM 889 C C . LEU A 1 117 ? -22.081 -4.379 3.407 1.00 89.00 117 LEU A C 1
ATOM 891 O O . LEU A 1 117 ? -22.072 -4.665 2.213 1.00 89.00 117 LEU A O 1
ATOM 895 N N . TYR A 1 118 ? -21.329 -5.025 4.304 1.00 84.19 118 TYR A N 1
ATOM 896 C CA . TYR A 1 118 ? -20.412 -6.116 3.956 1.00 84.19 118 TYR A CA 1
ATOM 897 C C . TYR A 1 118 ? -21.116 -7.270 3.221 1.00 84.19 118 TYR A C 1
ATOM 899 O O . TYR A 1 118 ? -20.522 -7.890 2.346 1.00 84.19 118 TYR A O 1
ATOM 907 N N . LYS A 1 119 ? -22.385 -7.554 3.546 1.00 85.75 119 LYS A N 1
ATOM 908 C CA . LYS A 1 119 ? -23.168 -8.629 2.913 1.00 85.75 119 LYS A CA 1
ATOM 909 C C . LYS A 1 119 ? -23.832 -8.208 1.602 1.00 85.75 119 LYS A C 1
ATOM 911 O O . LYS A 1 119 ? -23.969 -9.031 0.706 1.00 85.75 119 LYS A O 1
ATOM 916 N N . ILE A 1 120 ? -24.289 -6.959 1.512 1.00 90.50 120 ILE A N 1
ATOM 917 C CA . ILE A 1 120 ? -25.145 -6.492 0.411 1.00 90.50 120 ILE A CA 1
ATOM 918 C C . ILE A 1 120 ? -24.314 -5.884 -0.724 1.00 90.50 120 ILE A C 1
ATOM 920 O O . ILE A 1 120 ? -24.534 -6.191 -1.895 1.00 90.50 120 ILE A O 1
ATOM 924 N N . VAL A 1 121 ? -23.350 -5.024 -0.388 1.00 90.56 121 VAL A N 1
ATOM 925 C CA . VAL A 1 121 ? -22.622 -4.201 -1.365 1.00 90.56 121 VAL A CA 1
ATOM 926 C C . VAL A 1 121 ? -21.801 -5.030 -2.361 1.00 90.56 121 VAL A C 1
ATOM 928 O O . VAL A 1 121 ? -21.843 -4.684 -3.542 1.00 90.56 121 VAL A O 1
ATOM 931 N N . PRO A 1 122 ? -21.104 -6.122 -1.976 1.00 88.94 122 PRO A N 1
ATOM 932 C CA . PRO A 1 122 ? -20.300 -6.874 -2.936 1.00 88.94 122 PRO A CA 1
ATOM 933 C C . PRO A 1 122 ? -21.105 -7.415 -4.124 1.00 88.94 122 PRO A C 1
ATOM 935 O O . PRO A 1 122 ? -20.655 -7.301 -5.261 1.00 88.94 122 PRO A O 1
ATOM 938 N N . ASN A 1 123 ? -22.320 -7.921 -3.888 1.00 89.25 123 ASN A N 1
ATOM 939 C CA . ASN A 1 123 ? -23.182 -8.443 -4.954 1.00 89.25 123 ASN A CA 1
ATOM 940 C C . ASN A 1 123 ? -23.636 -7.336 -5.912 1.00 89.25 123 ASN A C 1
ATOM 942 O O . ASN A 1 123 ? -23.574 -7.514 -7.124 1.00 89.25 123 ASN A O 1
ATOM 946 N N . ILE A 1 124 ? -23.989 -6.160 -5.385 1.00 92.94 124 ILE A N 1
ATOM 947 C CA . ILE A 1 124 ? -24.360 -4.995 -6.205 1.00 92.94 124 ILE A CA 1
ATOM 948 C C . ILE A 1 124 ? -23.176 -4.548 -7.076 1.00 92.94 124 ILE A C 1
ATOM 950 O O . ILE A 1 124 ? -23.342 -4.226 -8.252 1.00 92.94 124 ILE A O 1
ATOM 954 N N . LEU A 1 125 ? -21.962 -4.535 -6.515 1.00 89.69 125 LEU A N 1
ATOM 955 C CA . LEU A 1 125 ? -20.750 -4.171 -7.253 1.00 89.69 125 LEU A CA 1
ATOM 956 C C . LEU A 1 125 ? -20.414 -5.179 -8.361 1.00 89.69 125 LEU A C 1
ATOM 958 O O . LEU A 1 125 ? -19.922 -4.772 -9.418 1.00 89.69 125 LEU A O 1
ATOM 962 N N . LEU A 1 126 ? -20.692 -6.464 -8.129 1.00 88.00 126 LEU A N 1
ATOM 963 C CA . LEU A 1 126 ? -20.565 -7.520 -9.133 1.00 88.00 126 LEU A CA 1
ATOM 964 C C . LEU A 1 126 ? -21.597 -7.351 -10.255 1.00 88.00 126 LEU A C 1
ATOM 966 O O . LEU A 1 126 ? -21.212 -7.366 -11.422 1.00 88.00 126 LEU A O 1
ATOM 970 N N . GLU A 1 127 ? -22.869 -7.115 -9.921 1.00 92.62 127 GLU A N 1
ATOM 971 C CA . GLU A 1 127 ? -23.943 -6.869 -10.899 1.00 92.62 127 GLU A CA 1
ATOM 972 C C . GLU A 1 127 ? -23.673 -5.630 -11.762 1.00 92.62 127 GLU A C 1
ATOM 974 O O . GLU A 1 127 ? -23.909 -5.636 -12.969 1.00 92.62 127 GLU A O 1
ATOM 979 N N . GLN A 1 128 ? -23.120 -4.569 -11.168 1.00 91.44 128 GLN A N 1
ATOM 980 C CA . GLN A 1 128 ? -22.748 -3.357 -11.897 1.00 91.44 128 GLN A CA 1
ATOM 981 C C . GLN A 1 128 ? -21.562 -3.579 -12.859 1.00 91.44 128 GLN A C 1
ATOM 983 O O . GLN A 1 128 ? -21.351 -2.779 -13.774 1.00 91.44 128 GLN A O 1
ATOM 988 N N . GLY A 1 129 ? -20.737 -4.607 -12.630 1.00 88.00 129 GLY A N 1
ATOM 989 C CA . GLY A 1 129 ? -19.623 -5.005 -13.501 1.00 88.00 129 GLY A CA 1
ATOM 990 C C . GLY A 1 129 ? -18.431 -4.038 -13.568 1.00 88.00 129 GLY A C 1
ATOM 991 O O . GLY A 1 129 ? -17.458 -4.309 -14.269 1.00 88.00 129 GLY A O 1
ATOM 992 N N . LYS A 1 130 ? -18.460 -2.904 -12.854 1.00 83.44 130 LYS A N 1
ATOM 993 C CA . LYS A 1 130 ? -17.368 -1.906 -12.862 1.00 83.44 130 LYS A CA 1
ATOM 994 C C . LYS A 1 130 ? -16.259 -2.211 -11.854 1.00 83.44 130 LYS A C 1
ATOM 996 O O . LYS A 1 130 ? -15.115 -1.794 -12.049 1.00 83.44 130 LYS A O 1
ATOM 1001 N N . ALA A 1 131 ? -16.581 -2.890 -10.754 1.00 80.62 131 ALA A N 1
ATOM 1002 C CA . ALA A 1 131 ? -15.630 -3.157 -9.684 1.00 80.62 131 ALA A CA 1
ATOM 1003 C C . ALA A 1 131 ? -14.792 -4.405 -9.994 1.00 80.62 131 ALA A C 1
ATOM 1005 O O . ALA A 1 131 ? -15.313 -5.511 -10.058 1.00 80.62 131 ALA A O 1
ATOM 1006 N N . LYS A 1 132 ? -13.467 -4.242 -10.130 1.00 76.69 132 LYS A N 1
ATOM 1007 C CA . LYS A 1 132 ? -12.543 -5.382 -10.305 1.00 76.69 132 LYS A CA 1
ATOM 1008 C C . LYS A 1 132 ? -12.438 -6.267 -9.055 1.00 76.69 132 LYS A C 1
ATOM 1010 O O . LYS A 1 132 ? -12.178 -7.455 -9.176 1.00 76.69 132 LYS A O 1
ATOM 1015 N N . ASN A 1 133 ? -12.585 -5.679 -7.869 1.00 80.75 133 ASN A N 1
ATOM 1016 C CA . ASN A 1 133 ? -12.654 -6.387 -6.594 1.00 80.75 133 ASN A CA 1
ATOM 1017 C C . ASN A 1 133 ? -13.826 -5.782 -5.797 1.00 80.75 133 ASN A C 1
ATOM 1019 O O . ASN A 1 133 ? -13.772 -4.581 -5.512 1.00 80.75 133 ASN A O 1
ATOM 1023 N N . PRO A 1 134 ? -14.881 -6.558 -5.495 1.00 82.94 134 PRO A N 1
ATOM 1024 C CA . PRO A 1 134 ? -16.082 -6.064 -4.825 1.00 82.94 134 PRO A CA 1
ATOM 1025 C C . PRO A 1 134 ? -15.955 -6.026 -3.292 1.00 82.94 134 PRO A C 1
ATOM 1027 O O . PRO A 1 134 ? -16.867 -5.550 -2.617 1.00 82.94 134 PRO A O 1
ATOM 1030 N N . TRP A 1 135 ? -14.859 -6.543 -2.730 1.00 83.31 135 TRP A N 1
ATOM 1031 C CA . TRP A 1 135 ? -14.705 -6.703 -1.288 1.00 83.31 135 TRP A CA 1
ATOM 1032 C C . TRP A 1 135 ? -14.236 -5.412 -0.597 1.00 83.31 135 TRP A C 1
ATOM 1034 O O . TRP A 1 135 ? -13.399 -4.677 -1.136 1.00 83.31 135 TRP A O 1
ATOM 1044 N N . PRO A 1 136 ? -14.761 -5.111 0.606 1.00 80.00 136 PRO A N 1
ATOM 1045 C CA . PRO A 1 136 ? -14.414 -3.900 1.337 1.00 80.00 136 PRO A CA 1
ATOM 1046 C C . PRO A 1 136 ? -12.995 -3.964 1.913 1.00 80.00 136 PRO A C 1
ATOM 1048 O O . PRO A 1 136 ? -12.460 -5.029 2.209 1.00 80.00 136 PRO A O 1
ATOM 1051 N N . ASN A 1 137 ? -12.393 -2.793 2.113 1.00 79.06 137 ASN A N 1
ATOM 1052 C CA . ASN A 1 137 ? -11.055 -2.650 2.682 1.00 79.06 137 ASN A CA 1
ATOM 1053 C C . ASN A 1 137 ? -11.099 -2.268 4.179 1.00 79.06 137 ASN A C 1
ATOM 1055 O O . ASN A 1 137 ? -12.164 -2.100 4.769 1.00 79.06 137 ASN A O 1
ATOM 1059 N N . VAL A 1 138 ? -9.919 -2.101 4.789 1.00 75.56 138 VAL A N 1
ATOM 1060 C CA . VAL A 1 138 ? -9.748 -1.700 6.202 1.00 75.56 138 VAL A CA 1
ATOM 1061 C C . VAL A 1 138 ? -10.512 -0.425 6.584 1.00 75.56 138 VAL A C 1
ATOM 1063 O O . VAL A 1 138 ? -11.007 -0.318 7.709 1.00 75.56 138 VAL A O 1
ATOM 1066 N N . ASP A 1 139 ? -10.633 0.526 5.658 1.00 83.44 139 ASP A N 1
ATOM 1067 C CA . ASP A 1 139 ? -11.231 1.840 5.907 1.00 83.44 139 ASP A CA 1
ATOM 1068 C C . ASP A 1 139 ? -12.756 1.756 6.061 1.00 83.44 139 ASP A C 1
ATOM 1070 O O . ASP A 1 139 ? -13.360 2.609 6.705 1.00 83.44 139 ASP A O 1
ATOM 1074 N N . ALA A 1 140 ? -13.379 0.686 5.555 1.00 83.19 140 ALA A N 1
ATOM 1075 C CA . ALA A 1 140 ? -14.809 0.438 5.723 1.00 83.19 140 ALA A CA 1
ATOM 1076 C C . ALA A 1 140 ? -15.213 0.133 7.180 1.00 83.19 140 ALA A C 1
ATOM 1078 O O . ALA A 1 140 ? -16.399 0.169 7.502 1.00 83.19 140 ALA A O 1
ATOM 1079 N N . HIS A 1 141 ? -14.254 -0.190 8.059 1.00 83.44 141 HIS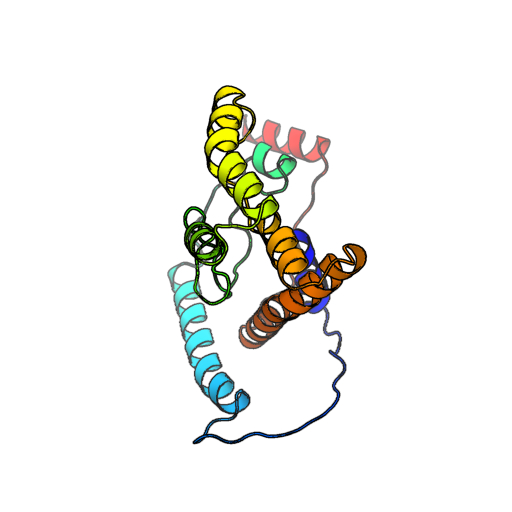 A N 1
ATOM 1080 C CA . HIS A 1 141 ? -14.538 -0.620 9.433 1.00 83.44 141 HIS A CA 1
ATOM 1081 C C . HIS A 1 141 ? -13.787 0.173 10.511 1.00 83.44 141 HIS A C 1
ATOM 1083 O O . HIS A 1 141 ? -14.318 0.388 11.602 1.00 83.44 141 HIS A O 1
ATOM 1089 N N . SER A 1 142 ? -12.566 0.631 10.219 1.00 84.81 142 SER A N 1
ATOM 1090 C CA . SER A 1 142 ? -11.675 1.253 11.208 1.00 84.81 142 SER A CA 1
ATOM 1091 C C . SER A 1 142 ? -12.276 2.487 11.896 1.00 84.81 142 SER A C 1
ATOM 1093 O O . SER A 1 142 ? -12.117 2.638 13.104 1.00 84.81 142 SER A O 1
ATOM 1095 N N . GLY A 1 143 ? -13.011 3.336 11.170 1.00 88.44 143 GLY A N 1
ATOM 1096 C CA . GLY A 1 143 ? -13.629 4.542 11.735 1.00 88.44 143 GLY A CA 1
ATOM 1097 C C . GLY A 1 143 ? -14.734 4.253 12.757 1.00 88.44 143 GLY A C 1
ATOM 1098 O O . GLY A 1 143 ? -14.815 4.926 13.781 1.00 88.44 143 GLY A O 1
ATOM 1099 N N . VAL A 1 144 ? -15.545 3.219 12.517 1.00 89.25 144 VAL A N 1
ATOM 1100 C CA . VAL A 1 144 ? -16.646 2.829 13.415 1.00 89.25 144 VAL A CA 1
ATOM 1101 C C . VAL A 1 144 ? -16.105 2.218 14.713 1.00 89.25 144 VAL A C 1
ATOM 1103 O O . VAL A 1 144 ? -16.617 2.506 15.793 1.00 89.25 144 VAL A O 1
ATOM 1106 N N . LEU A 1 145 ? -15.006 1.459 14.630 1.00 86.94 145 LEU A N 1
ATOM 1107 C CA . LEU A 1 145 ? -14.258 0.995 15.805 1.00 86.94 145 LEU A CA 1
ATOM 1108 C C . LEU A 1 145 ? -13.750 2.162 16.659 1.00 86.94 145 LEU A C 1
ATOM 1110 O O . LEU A 1 145 ? -13.921 2.142 17.875 1.00 86.94 145 LEU A O 1
ATOM 1114 N N . LEU A 1 146 ? -13.137 3.174 16.040 1.00 90.25 146 LEU A N 1
ATOM 1115 C CA . LEU A 1 146 ? -12.631 4.348 16.759 1.00 90.25 146 LEU A CA 1
ATOM 1116 C C . LEU A 1 146 ? -13.759 5.089 17.484 1.00 90.25 146 LEU A C 1
ATOM 1118 O O . LEU A 1 146 ? -13.637 5.377 18.676 1.00 90.25 146 LEU A O 1
ATOM 1122 N N . GLN A 1 147 ? -14.876 5.305 16.790 1.00 90.94 147 GLN A N 1
ATOM 1123 C CA . GLN A 1 147 ? -16.033 5.999 17.341 1.00 90.94 147 GLN A CA 1
ATOM 1124 C C . GLN A 1 147 ? -16.653 5.251 18.529 1.00 90.94 147 GLN A C 1
ATOM 1126 O O . GLN A 1 147 ? -16.970 5.877 19.538 1.00 90.94 147 GLN A O 1
ATOM 1131 N N . TYR A 1 148 ? -16.763 3.920 18.452 1.00 88.62 148 TYR A N 1
ATOM 1132 C CA . TYR A 1 148 ? -17.282 3.096 19.549 1.00 88.62 148 TYR A CA 1
ATOM 1133 C C . TYR A 1 148 ? -16.448 3.222 20.833 1.00 88.62 148 TYR A C 1
ATOM 1135 O O . TYR A 1 148 ? -16.995 3.268 21.932 1.00 88.62 148 TYR A O 1
ATOM 1143 N N . TYR A 1 149 ? -15.124 3.332 20.704 1.00 89.88 149 TYR A N 1
ATOM 1144 C CA . TYR A 1 149 ? -14.223 3.546 21.842 1.00 89.88 149 TYR A CA 1
ATOM 1145 C C . TYR A 1 149 ? -14.078 5.025 22.251 1.00 89.88 149 TYR A C 1
ATOM 1147 O O . TYR A 1 149 ? -13.216 5.345 23.069 1.00 89.88 149 TYR A O 1
ATOM 1155 N N . GLY A 1 150 ? -14.913 5.922 21.716 1.00 91.56 150 GLY A N 1
ATOM 1156 C CA . GLY A 1 150 ? -14.990 7.328 22.122 1.00 91.56 150 GLY A CA 1
ATOM 1157 C C . GLY A 1 150 ? -14.091 8.294 21.346 1.00 91.56 150 GLY A C 1
ATOM 1158 O O . GLY A 1 150 ? -14.057 9.472 21.683 1.00 91.56 150 GLY A O 1
ATOM 1159 N N . MET A 1 151 ? -13.386 7.840 20.306 1.00 91.81 151 MET A N 1
ATOM 1160 C CA . MET A 1 151 ? -12.627 8.722 19.411 1.00 91.81 151 MET A CA 1
ATOM 1161 C C . MET A 1 151 ? -13.561 9.218 18.305 1.00 91.81 151 MET A C 1
ATOM 1163 O O . MET A 1 151 ? -13.784 8.512 17.322 1.00 91.81 151 MET A O 1
ATOM 1167 N N . THR A 1 152 ? -14.126 10.412 18.471 1.00 93.75 152 THR A N 1
ATOM 1168 C CA . THR A 1 152 ? -15.164 10.951 17.567 1.00 93.75 152 THR A CA 1
ATOM 1169 C C . THR A 1 152 ? -14.645 12.046 16.634 1.00 93.75 152 THR A C 1
ATOM 1171 O O . THR A 1 152 ? -15.291 12.411 15.649 1.00 93.75 152 THR A O 1
ATOM 1174 N N . GLU A 1 153 ? -13.438 12.542 16.895 1.00 94.00 153 GLU A N 1
ATOM 1175 C CA . GLU A 1 153 ? -12.785 13.620 16.171 1.00 94.00 153 GLU A CA 1
ATOM 1176 C C . GLU A 1 153 ? -12.184 13.091 14.863 1.00 94.00 153 GLU A C 1
ATOM 1178 O O . GLU A 1 153 ? -10.987 12.814 14.762 1.00 94.00 153 GLU A O 1
ATOM 1183 N N . MET A 1 154 ? -13.015 12.975 13.826 1.00 90.88 154 MET A N 1
ATOM 1184 C CA . MET A 1 154 ? -12.632 12.405 12.523 1.00 90.88 154 MET A CA 1
ATOM 1185 C C . MET A 1 154 ? -11.371 13.038 11.907 1.00 90.88 154 MET A C 1
ATOM 1187 O O . MET A 1 154 ? -10.599 12.352 11.236 1.00 90.88 154 MET A O 1
ATOM 1191 N N . ASN A 1 155 ? -11.101 14.320 12.187 1.00 92.12 155 ASN A N 1
ATOM 1192 C CA . ASN A 1 155 ? -9.882 15.013 11.750 1.00 92.12 155 ASN A CA 1
ATOM 1193 C C . ASN A 1 155 ? -8.585 14.329 12.237 1.00 92.12 155 ASN A C 1
ATOM 1195 O O . ASN A 1 155 ? -7.547 14.444 11.584 1.00 92.12 155 ASN A O 1
ATOM 1199 N N . TYR A 1 156 ? -8.633 13.582 13.344 1.00 92.19 156 TYR A N 1
ATOM 1200 C CA . TYR A 1 156 ? -7.487 12.857 13.900 1.00 92.19 156 TYR A CA 1
ATOM 1201 C C . TYR A 1 156 ? -7.286 11.459 13.303 1.00 92.19 156 TYR A C 1
ATOM 1203 O O . TYR A 1 156 ? -6.222 10.865 13.493 1.00 92.19 156 TYR A O 1
ATOM 1211 N N . TYR A 1 157 ? -8.240 10.923 12.536 1.00 90.25 157 TYR A N 1
ATOM 1212 C CA . TYR A 1 157 ? -8.128 9.561 11.994 1.00 90.25 157 TYR A CA 1
ATOM 1213 C C . TYR A 1 157 ? -6.917 9.429 11.061 1.00 90.25 157 TYR A C 1
ATOM 1215 O O . TYR A 1 157 ? -6.161 8.457 11.133 1.00 90.25 157 TYR A O 1
ATOM 1223 N N . THR A 1 158 ? -6.657 10.459 10.253 1.00 88.12 158 THR A N 1
ATOM 1224 C CA . THR A 1 158 ? -5.483 10.519 9.370 1.00 88.12 158 THR A CA 1
ATOM 1225 C C . THR A 1 158 ? -4.169 10.568 10.153 1.00 88.12 158 THR A C 1
ATOM 1227 O O . THR A 1 158 ? -3.166 10.014 9.702 1.00 88.12 158 THR A O 1
ATOM 1230 N N . VAL A 1 159 ? -4.160 11.172 11.346 1.00 90.88 159 VAL A N 1
ATOM 1231 C CA . VAL A 1 159 ? -2.974 11.205 12.218 1.00 90.88 159 VAL A CA 1
ATOM 1232 C C . VAL A 1 159 ? -2.644 9.795 12.707 1.00 90.88 159 VAL A C 1
ATOM 1234 O O . VAL A 1 159 ? -1.504 9.348 12.570 1.00 90.88 159 VAL A O 1
ATOM 1237 N N . LEU A 1 160 ? -3.646 9.050 13.190 1.00 87.62 160 LEU A N 1
ATOM 1238 C CA . LEU A 1 160 ? -3.478 7.653 13.613 1.00 87.62 160 LEU A CA 1
ATOM 1239 C C . LEU A 1 160 ? -2.999 6.765 12.456 1.00 87.62 160 LEU A C 1
ATOM 1241 O O . LEU A 1 160 ? -2.090 5.944 12.623 1.00 87.62 160 LEU A O 1
ATOM 1245 N N . PHE A 1 161 ? -3.565 6.970 11.264 1.00 86.25 161 PHE A N 1
ATOM 1246 C CA . PHE A 1 161 ? -3.123 6.286 10.053 1.00 86.25 161 PHE A CA 1
ATOM 1247 C C . PHE A 1 161 ? -1.655 6.597 9.722 1.00 86.25 161 PHE A C 1
ATOM 1249 O O . PHE A 1 161 ? -0.883 5.680 9.433 1.00 86.25 161 PHE A O 1
ATOM 1256 N N . GLY A 1 162 ? -1.244 7.865 9.822 1.00 85.12 162 GLY A N 1
ATOM 1257 C CA . GLY A 1 162 ? 0.138 8.301 9.612 1.00 85.12 162 GLY A CA 1
ATOM 1258 C C . GLY A 1 162 ? 1.125 7.636 10.575 1.00 85.12 162 GLY A C 1
ATOM 1259 O O . GLY A 1 162 ? 2.140 7.092 10.132 1.00 85.12 162 GLY A O 1
ATOM 1260 N N . VAL A 1 163 ? 0.797 7.590 11.871 1.00 88.44 163 VAL A N 1
ATOM 1261 C CA . VAL A 1 163 ? 1.618 6.923 12.901 1.00 88.44 163 VAL A CA 1
ATOM 1262 C C . VAL A 1 163 ? 1.758 5.427 12.609 1.00 88.44 163 VAL A C 1
ATOM 1264 O O . VAL A 1 163 ? 2.872 4.902 12.579 1.00 88.44 163 VAL A O 1
ATOM 1267 N N . SER A 1 164 ? 0.649 4.741 12.313 1.00 85.12 164 SER A N 1
ATOM 1268 C CA . SER A 1 164 ? 0.683 3.326 11.916 1.00 85.12 164 SER A CA 1
ATOM 1269 C C . SER A 1 164 ? 1.545 3.110 10.667 1.00 85.12 164 SER A C 1
ATOM 1271 O O . SER A 1 164 ? 2.279 2.119 10.564 1.00 85.12 164 SER A O 1
ATOM 1273 N N . ARG A 1 165 ? 1.497 4.046 9.708 1.00 82.69 165 ARG A N 1
ATOM 1274 C CA . ARG A 1 165 ? 2.246 3.923 8.457 1.00 82.69 165 ARG A CA 1
ATOM 1275 C C . ARG A 1 165 ? 3.731 4.161 8.566 1.00 82.69 165 ARG A C 1
ATOM 1277 O O . ARG A 1 165 ? 4.471 3.444 7.884 1.00 82.69 165 ARG A O 1
ATOM 1284 N N . ALA A 1 166 ? 4.162 5.030 9.469 1.00 85.81 166 ALA A N 1
ATOM 1285 C CA . ALA A 1 166 ? 5.575 5.216 9.765 1.00 85.81 166 ALA A CA 1
ATOM 1286 C C . ALA A 1 166 ? 6.264 3.883 10.112 1.00 85.81 166 ALA A C 1
ATOM 1288 O O . ALA A 1 166 ? 7.330 3.602 9.572 1.00 85.81 166 ALA A O 1
ATOM 1289 N N . LEU A 1 167 ? 5.624 3.007 10.898 1.00 86.12 167 LEU A N 1
ATOM 1290 C CA . LEU A 1 167 ? 6.207 1.716 11.298 1.00 86.12 167 LEU A CA 1
ATOM 1291 C C . LEU A 1 167 ? 6.597 0.838 10.099 1.00 86.12 167 LEU A C 1
ATOM 1293 O O . LEU A 1 167 ? 7.719 0.343 10.023 1.00 86.12 167 LEU A O 1
ATOM 1297 N N . GLY A 1 168 ? 5.689 0.675 9.133 1.00 84.31 168 GLY A N 1
ATOM 1298 C CA . GLY A 1 168 ? 5.946 -0.165 7.956 1.00 84.31 168 GLY A CA 1
ATOM 1299 C C . GLY A 1 168 ? 6.953 0.455 6.985 1.00 84.31 168 GLY A C 1
ATOM 1300 O O . GLY A 1 168 ? 7.797 -0.245 6.430 1.00 84.31 168 GLY A O 1
ATOM 1301 N N . VAL A 1 169 ? 6.886 1.775 6.793 1.00 85.62 169 VAL A N 1
ATOM 1302 C CA . VAL A 1 169 ? 7.796 2.494 5.890 1.00 85.62 169 VAL A CA 1
ATOM 1303 C C . VAL A 1 169 ? 9.222 2.509 6.444 1.00 85.62 169 VAL A C 1
ATOM 1305 O O . VAL A 1 169 ? 10.169 2.257 5.700 1.00 85.62 169 VAL A O 1
ATOM 1308 N N . LEU A 1 170 ? 9.384 2.737 7.748 1.00 86.69 170 LEU A N 1
ATOM 1309 C CA . LEU A 1 170 ? 10.690 2.729 8.406 1.00 86.69 170 LEU A CA 1
ATOM 1310 C C . LEU A 1 170 ? 11.294 1.322 8.454 1.00 86.69 170 LEU A C 1
ATOM 1312 O O . LEU A 1 170 ? 12.480 1.170 8.167 1.00 86.69 170 LEU A O 1
ATOM 1316 N N . ALA A 1 171 ? 10.489 0.288 8.728 1.00 88.44 171 ALA A N 1
ATOM 1317 C CA . ALA A 1 171 ? 10.948 -1.100 8.650 1.00 88.44 171 ALA A CA 1
ATOM 1318 C C . ALA A 1 171 ? 11.488 -1.431 7.250 1.00 88.44 171 ALA A C 1
ATOM 1320 O O . ALA A 1 171 ? 12.576 -1.993 7.108 1.00 88.44 171 ALA A O 1
ATOM 1321 N N . GLN A 1 172 ? 10.774 -1.008 6.204 1.00 86.88 172 GLN A N 1
ATOM 1322 C CA . GLN A 1 172 ? 11.249 -1.192 4.843 1.00 86.88 172 GLN A CA 1
ATOM 1323 C C . GLN A 1 172 ? 12.507 -0.369 4.540 1.00 86.88 172 GLN A C 1
ATOM 1325 O O . GLN A 1 172 ? 13.380 -0.857 3.825 1.00 86.88 172 GLN A O 1
ATOM 1330 N N . LEU A 1 173 ? 12.619 0.860 5.050 1.00 88.06 173 LEU A N 1
ATOM 1331 C CA . LEU A 1 173 ? 13.799 1.703 4.855 1.00 88.06 173 LEU A CA 1
ATOM 1332 C C . LEU A 1 173 ? 15.058 1.057 5.449 1.00 88.06 173 LEU A C 1
ATOM 1334 O O . LEU A 1 173 ? 16.102 1.056 4.794 1.00 88.06 173 LEU A O 1
ATOM 1338 N N . ILE A 1 174 ? 14.946 0.459 6.641 1.00 89.56 174 ILE A N 1
ATOM 1339 C CA . ILE A 1 174 ? 16.030 -0.304 7.276 1.00 89.56 174 ILE A CA 1
ATOM 1340 C C . ILE A 1 174 ? 16.487 -1.432 6.347 1.00 89.56 174 ILE A C 1
ATOM 1342 O O . ILE A 1 174 ? 17.675 -1.518 6.038 1.00 89.56 174 ILE A O 1
ATOM 1346 N N . TRP A 1 175 ? 15.557 -2.241 5.826 1.00 89.69 175 TRP A N 1
ATOM 1347 C CA . TRP A 1 175 ? 15.889 -3.320 4.891 1.00 89.69 175 TRP A CA 1
ATOM 1348 C C . TRP A 1 175 ? 16.459 -2.816 3.568 1.00 89.69 175 TRP A C 1
ATOM 1350 O O . TRP A 1 175 ? 17.463 -3.341 3.100 1.00 89.69 175 TRP A O 1
ATOM 1360 N N . SER A 1 176 ? 15.905 -1.751 2.988 1.00 88.12 176 SER A N 1
ATOM 1361 C CA . SER A 1 176 ? 16.446 -1.148 1.764 1.00 88.12 176 SER A CA 1
ATOM 1362 C C . SER A 1 176 ? 17.906 -0.721 1.944 1.00 88.12 176 SER A C 1
ATOM 1364 O O . SER A 1 176 ? 18.696 -0.799 0.998 1.00 88.12 176 SER A O 1
ATOM 1366 N N . ARG A 1 177 ? 18.273 -0.287 3.159 1.00 88.56 177 ARG A N 1
ATOM 1367 C CA . ARG A 1 177 ? 19.643 0.098 3.504 1.00 88.56 177 ARG A CA 1
ATOM 1368 C C . ARG A 1 177 ? 20.548 -1.073 3.807 1.00 88.56 177 ARG A C 1
ATOM 1370 O O . ARG A 1 177 ? 21.638 -1.128 3.242 1.00 88.56 177 ARG A O 1
ATOM 1377 N N . ALA A 1 178 ? 20.067 -2.027 4.587 1.00 89.56 178 ALA A N 1
ATOM 1378 C CA . ALA A 1 178 ? 20.765 -3.276 4.843 1.00 89.56 178 ALA A CA 1
ATOM 1379 C C . ALA A 1 178 ? 21.082 -4.040 3.548 1.00 89.56 178 ALA A C 1
ATOM 1381 O O . ALA A 1 178 ? 22.174 -4.575 3.400 1.00 89.56 178 ALA A O 1
ATOM 1382 N N . LEU A 1 179 ? 20.162 -4.054 2.583 1.00 89.19 179 LEU A N 1
ATOM 1383 C CA . LEU A 1 179 ? 20.305 -4.797 1.328 1.00 89.19 179 LEU A CA 1
ATOM 1384 C C . LEU A 1 179 ? 21.012 -4.014 0.217 1.00 89.19 179 LEU A C 1
ATOM 1386 O O . LEU A 1 179 ? 21.227 -4.551 -0.869 1.00 89.19 179 LEU A O 1
ATOM 1390 N N . GLY A 1 180 ? 21.370 -2.751 0.463 1.00 88.69 180 GLY A N 1
ATOM 1391 C CA . GLY A 1 180 ? 22.079 -1.935 -0.518 1.00 88.69 180 GLY A CA 1
ATOM 1392 C C . GLY A 1 180 ? 21.271 -1.686 -1.794 1.00 88.69 180 GLY A C 1
ATOM 1393 O O . GLY A 1 180 ? 21.845 -1.679 -2.882 1.00 88.69 180 GLY A O 1
ATOM 1394 N N . PHE A 1 181 ? 19.948 -1.503 -1.689 1.00 87.94 181 PHE A N 1
ATOM 1395 C CA . PHE A 1 181 ? 19.117 -1.259 -2.871 1.00 87.94 181 PHE A CA 1
ATOM 1396 C C . PHE A 1 181 ? 19.566 0.005 -3.625 1.00 87.94 181 PHE A C 1
ATOM 1398 O O . PHE A 1 181 ? 19.902 1.004 -2.973 1.00 87.94 181 PHE A O 1
ATOM 1405 N N . PRO A 1 182 ? 19.591 -0.042 -4.974 1.00 87.81 182 PRO A N 1
ATOM 1406 C CA . PRO A 1 182 ? 20.003 1.081 -5.806 1.00 87.81 182 PRO A CA 1
ATOM 1407 C C . PRO A 1 182 ? 18.928 2.174 -5.847 1.00 87.81 182 PRO A C 1
ATOM 1409 O O . PRO A 1 182 ? 17.805 1.995 -5.380 1.00 87.81 182 PRO A O 1
ATOM 1412 N N . LEU A 1 183 ? 19.278 3.307 -6.458 1.00 87.38 183 LEU A N 1
ATOM 1413 C CA . LEU A 1 183 ? 18.341 4.392 -6.736 1.00 87.38 183 LEU A CA 1
ATOM 1414 C C . LEU A 1 183 ? 17.186 3.907 -7.630 1.00 87.38 183 LEU A C 1
ATOM 1416 O O . LEU A 1 183 ? 17.411 3.428 -8.742 1.00 87.38 183 LEU A O 1
ATOM 1420 N N . GLU A 1 184 ? 15.949 4.099 -7.174 1.00 84.69 184 GLU A N 1
ATOM 1421 C CA . GLU A 1 184 ? 14.746 3.882 -7.981 1.00 84.69 184 GLU A CA 1
ATOM 1422 C C . GLU A 1 184 ? 14.618 5.018 -9.017 1.00 84.69 184 GLU A C 1
ATOM 1424 O O . GLU A 1 184 ? 14.349 6.169 -8.669 1.00 84.69 184 GLU A O 1
ATOM 1429 N N . ARG A 1 185 ? 14.856 4.715 -10.302 1.00 87.75 185 ARG A N 1
ATOM 1430 C CA . ARG A 1 185 ? 14.843 5.698 -11.404 1.00 87.75 185 ARG A CA 1
ATOM 1431 C C . ARG A 1 185 ? 14.117 5.147 -12.643 1.00 87.75 185 ARG A C 1
ATOM 1433 O O . ARG A 1 185 ? 14.777 4.734 -13.597 1.00 87.75 185 ARG A O 1
ATOM 1440 N N . PRO A 1 186 ? 12.772 5.106 -12.647 1.00 88.38 186 PRO A N 1
ATOM 1441 C CA . PRO A 1 186 ? 12.016 4.657 -13.813 1.00 88.38 186 PRO A CA 1
ATOM 1442 C C . PRO A 1 186 ? 12.178 5.626 -14.993 1.00 88.38 186 PRO A C 1
ATOM 1444 O O . PRO A 1 186 ? 12.403 6.824 -14.811 1.00 88.38 186 PRO A O 1
ATOM 1447 N N . LYS A 1 187 ? 12.040 5.106 -16.218 1.00 88.25 187 LYS A N 1
ATOM 1448 C CA . LYS A 1 187 ? 12.006 5.913 -17.443 1.00 88.25 187 LYS A CA 1
ATOM 1449 C C . LYS A 1 187 ? 10.558 6.272 -17.774 1.00 88.25 187 LYS A C 1
ATOM 1451 O O . LYS A 1 187 ? 9.709 5.389 -17.823 1.00 88.25 187 LYS A O 1
ATOM 1456 N N . SER A 1 188 ? 10.293 7.552 -18.015 1.00 89.25 188 SER A N 1
ATOM 1457 C CA . SER A 1 188 ? 9.002 8.040 -18.505 1.00 89.25 188 SER A CA 1
ATOM 1458 C C . SER A 1 188 ? 8.998 8.175 -20.031 1.00 89.25 188 SER A C 1
ATOM 1460 O O . SER A 1 188 ? 10.048 8.246 -20.674 1.00 89.25 188 SER A O 1
ATOM 1462 N N . MET A 1 189 ? 7.801 8.198 -20.612 1.00 91.50 189 MET A N 1
ATOM 1463 C CA . MET A 1 189 ? 7.559 8.415 -22.037 1.00 91.50 189 MET A CA 1
ATOM 1464 C C . MET A 1 189 ? 6.249 9.198 -22.191 1.00 91.50 189 MET A C 1
ATOM 1466 O O . MET A 1 189 ? 5.337 9.016 -21.386 1.00 91.50 189 MET A O 1
ATOM 1470 N N . SER A 1 190 ? 6.164 10.083 -23.188 1.00 95.19 190 SER A N 1
ATOM 1471 C CA . SER A 1 190 ? 4.902 10.743 -23.546 1.00 95.19 190 SER A CA 1
ATOM 1472 C C . SER A 1 190 ? 3.954 9.765 -24.248 1.00 95.19 190 SER A C 1
ATOM 1474 O O . SER A 1 190 ? 4.400 8.757 -24.795 1.00 95.19 190 SER A O 1
ATOM 1476 N N . THR A 1 191 ? 2.657 10.083 -24.285 1.00 95.81 191 THR A N 1
ATOM 1477 C CA . THR A 1 191 ? 1.665 9.307 -25.051 1.00 95.81 191 THR A CA 1
ATOM 1478 C C . THR A 1 191 ? 2.076 9.163 -26.521 1.00 95.81 191 THR A C 1
ATOM 1480 O O . THR A 1 191 ? 2.130 8.044 -27.021 1.00 95.81 191 THR A O 1
ATOM 1483 N N . ASP A 1 192 ? 2.480 10.255 -27.179 1.00 96.31 192 ASP A N 1
ATOM 1484 C CA . ASP A 1 192 ? 2.928 10.223 -28.581 1.00 96.31 192 ASP A CA 1
ATOM 1485 C C . ASP A 1 192 ? 4.158 9.331 -28.784 1.00 96.31 192 ASP A C 1
ATOM 1487 O O . ASP A 1 192 ? 4.275 8.622 -29.783 1.00 96.31 192 ASP A O 1
ATOM 1491 N N . GLY A 1 193 ? 5.096 9.358 -27.830 1.00 94.44 193 GLY A N 1
ATOM 1492 C CA . GLY A 1 193 ? 6.268 8.488 -27.857 1.00 94.44 193 GLY A CA 1
ATOM 1493 C C . GLY A 1 193 ? 5.890 7.017 -27.700 1.00 94.44 193 GLY A C 1
ATOM 1494 O O . GLY A 1 193 ? 6.472 6.165 -28.370 1.00 94.44 193 GLY A O 1
ATOM 1495 N N . LEU A 1 194 ? 4.899 6.727 -26.853 1.00 93.94 194 LEU A N 1
ATOM 1496 C CA . LEU A 1 194 ? 4.407 5.373 -26.620 1.00 93.94 194 LEU A CA 1
ATOM 1497 C C . LEU A 1 194 ? 3.680 4.819 -27.848 1.00 93.94 194 LEU A C 1
ATOM 1499 O O . LEU A 1 194 ? 3.947 3.681 -28.221 1.00 93.94 194 LEU A O 1
ATOM 1503 N N . MET A 1 195 ? 2.834 5.623 -28.499 1.00 94.38 195 MET A N 1
ATOM 1504 C CA . MET A 1 195 ? 2.161 5.245 -29.749 1.00 94.38 195 MET A CA 1
ATOM 1505 C C . MET A 1 195 ? 3.186 4.873 -30.823 1.00 94.38 195 MET A C 1
ATOM 1507 O O . MET A 1 195 ? 3.205 3.735 -31.280 1.00 94.38 195 MET A O 1
ATOM 1511 N N . LYS A 1 196 ? 4.145 5.769 -31.100 1.00 95.06 196 LYS A N 1
ATOM 1512 C CA . LYS A 1 196 ? 5.232 5.504 -32.060 1.00 95.06 196 LYS A CA 1
ATOM 1513 C C . LYS A 1 196 ? 6.022 4.238 -31.720 1.00 95.06 196 LYS A C 1
ATOM 1515 O O . LYS A 1 196 ? 6.393 3.482 -32.614 1.00 95.06 196 LYS A O 1
ATOM 1520 N N . PHE A 1 197 ? 6.298 4.003 -30.436 1.00 92.12 197 PHE A N 1
ATOM 1521 C CA . PHE A 1 197 ? 7.020 2.813 -29.990 1.00 92.12 197 PHE A CA 1
ATOM 1522 C C . PHE A 1 197 ? 6.226 1.520 -30.230 1.00 92.12 197 PHE A C 1
ATOM 1524 O O . PHE A 1 197 ? 6.803 0.535 -30.691 1.00 92.12 197 PHE A O 1
ATOM 1531 N N . VAL A 1 198 ? 4.922 1.509 -29.939 1.00 93.19 198 VAL A N 1
ATOM 1532 C CA . VAL A 1 198 ? 4.052 0.342 -30.166 1.00 93.19 198 VAL A CA 1
ATOM 1533 C C . VAL A 1 198 ? 3.874 0.074 -31.660 1.00 93.19 198 VAL A C 1
ATOM 1535 O O . VAL A 1 198 ? 4.017 -1.075 -32.083 1.00 93.19 198 VAL A O 1
ATOM 1538 N N . ASP A 1 199 ? 3.659 1.116 -32.462 1.00 92.19 199 ASP A N 1
ATOM 1539 C CA . ASP A 1 199 ? 3.536 0.999 -33.919 1.00 92.19 199 ASP A CA 1
ATOM 1540 C C . ASP A 1 199 ? 4.814 0.409 -34.529 1.00 92.19 199 ASP A C 1
ATOM 1542 O O . ASP A 1 199 ? 4.751 -0.520 -35.330 1.00 92.19 199 ASP A O 1
ATOM 1546 N N . SER A 1 200 ? 5.991 0.851 -34.064 1.00 89.88 200 SER A N 1
ATOM 1547 C CA . SER A 1 200 ? 7.283 0.325 -34.533 1.00 89.88 200 SER A CA 1
ATOM 1548 C C . SER A 1 200 ? 7.555 -1.141 -34.171 1.00 89.88 200 SER A C 1
ATOM 1550 O O . SER A 1 200 ? 8.466 -1.740 -34.732 1.00 89.88 200 SER A O 1
ATOM 1552 N N . LYS A 1 201 ? 6.816 -1.714 -33.212 1.00 82.62 201 LYS A N 1
ATOM 1553 C CA . LYS A 1 201 ? 6.929 -3.128 -32.816 1.00 82.62 201 LYS A CA 1
ATOM 1554 C C . LYS A 1 201 ? 5.913 -4.042 -33.496 1.00 82.62 201 LYS A C 1
ATOM 1556 O O . LYS A 1 201 ? 6.030 -5.257 -33.358 1.00 82.62 201 LYS A O 1
ATOM 1561 N N . SER A 1 202 ? 4.894 -3.459 -34.122 1.00 72.50 202 SER A N 1
ATOM 1562 C CA . SER A 1 202 ? 3.764 -4.188 -34.705 1.00 72.50 202 SER A CA 1
ATOM 1563 C C . SER A 1 202 ? 3.935 -4.452 -36.207 1.00 72.50 202 SER A C 1
ATOM 1565 O O . SER A 1 202 ? 3.129 -5.185 -36.776 1.00 72.50 202 SER A O 1
ATOM 1567 N N . GLY A 1 203 ? 4.962 -3.861 -36.830 1.00 49.69 203 GLY A N 1
ATOM 1568 C CA . GLY A 1 203 ? 5.432 -4.154 -38.190 1.00 49.69 203 GLY A CA 1
ATOM 1569 C C . GLY A 1 203 ? 6.686 -5.012 -38.178 1.00 49.69 203 GLY A C 1
ATOM 1570 O O . GLY A 1 203 ? 6.838 -5.805 -39.130 1.00 49.69 203 GLY A O 1
#